Protein AF-A0A7Y6PZH0-F1 (afdb_monomer)

Mean predicted aligned error: 11.65 Å

Solvent-accessible surface area (backbone atoms only — not comparable to full-atom values): 10600 Å² total; per-residue (Å²): 133,89,88,86,91,88,84,95,84,86,85,83,86,90,81,92,80,84,90,82,84,88,80,85,84,91,88,81,79,88,78,78,80,68,82,76,72,78,79,77,66,68,60,56,53,76,44,42,39,34,37,37,33,30,12,38,34,32,46,38,35,41,42,35,28,39,33,46,39,31,53,31,50,29,32,75,18,14,56,98,76,45,84,47,49,37,27,59,54,91,46,76,40,71,74,50,67,86,46,43,87,34,80,30,27,47,50,45,69,44,55,40,47,74,47,66,81,46,97,72,44,49,44,93,45,41,34,47,74,50,75,44,70,79,37,56,97,44,84,59,43,80,78,38,63,19,26,78,96,56,76,14,32,33,29,34,35,51,46,35,67,88,59,82,68,63,44,68,33,29,35,38,40,37,40,33,56,64,130

Nearest PDB structures (foldseek):
  4naq-assembly1_A  TM=3.083E-01  e=5.452E+00  Sus scrofa
  5lg6-assembly2_B  TM=3.331E-01  e=7.972E+00  Sus scrofa
  4ou3-assembly1_A  TM=2.885E-01  e=4.891E+00  Sus scrofa

Radius of gyration: 30.26 Å; Cα contacts (8 Å, |Δi|>4): 400; chains: 1; bounding box: 60×61×93 Å

Structure (mmCIF, N/CA/C/O backbone):
data_AF-A0A7Y6PZH0-F1
#
_entry.id   AF-A0A7Y6PZH0-F1
#
loop_
_atom_site.group_PDB
_atom_site.id
_atom_site.type_symbol
_atom_site.label_atom_id
_atom_site.label_alt_id
_atom_site.label_comp_id
_atom_site.label_asym_id
_atom_site.label_entity_id
_atom_site.label_seq_id
_atom_site.pdbx_PDB_ins_code
_atom_site.Cartn_x
_atom_site.Cartn_y
_atom_site.Cartn_z
_atom_site.occupancy
_atom_site.B_iso_or_equiv
_atom_site.auth_seq_id
_atom_site.auth_comp_id
_atom_site.auth_asym_id
_atom_site.auth_atom_id
_atom_site.pdbx_PDB_model_num
ATOM 1 N N . MET A 1 1 ? 35.455 -47.849 69.712 1.00 35.44 1 MET A N 1
ATOM 2 C CA . MET A 1 1 ? 36.401 -46.705 69.689 1.00 35.44 1 MET A CA 1
ATOM 3 C C . MET A 1 1 ? 36.555 -46.304 68.216 1.00 35.44 1 MET A C 1
ATOM 5 O O . MET A 1 1 ? 36.639 -47.221 67.417 1.00 35.44 1 MET A O 1
ATOM 9 N N . TRP A 1 2 ? 36.280 -45.068 67.760 1.00 25.95 2 TRP A N 1
ATOM 10 C CA . TRP A 1 2 ? 36.977 -43.776 68.014 1.00 25.95 2 TRP A CA 1
ATOM 11 C C . TRP A 1 2 ? 38.404 -43.759 67.433 1.00 25.95 2 TRP A C 1
ATOM 13 O O . TRP A 1 2 ? 39.148 -44.671 67.768 1.00 25.95 2 TRP A O 1
ATOM 23 N N . ARG A 1 3 ? 38.876 -42.781 66.630 1.00 37.8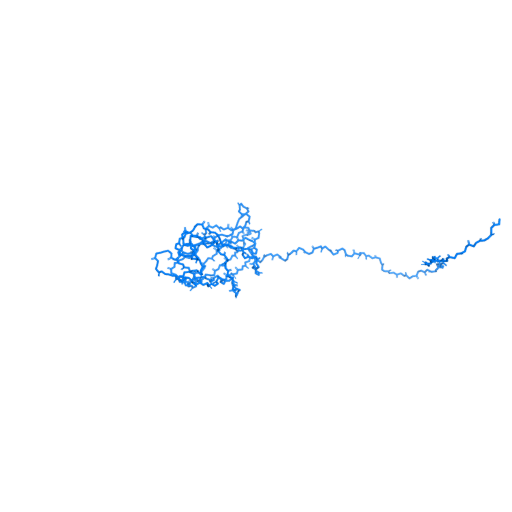4 3 ARG A N 1
ATOM 24 C CA . ARG A 1 3 ? 38.334 -41.536 65.977 1.00 37.84 3 ARG A CA 1
ATOM 25 C C .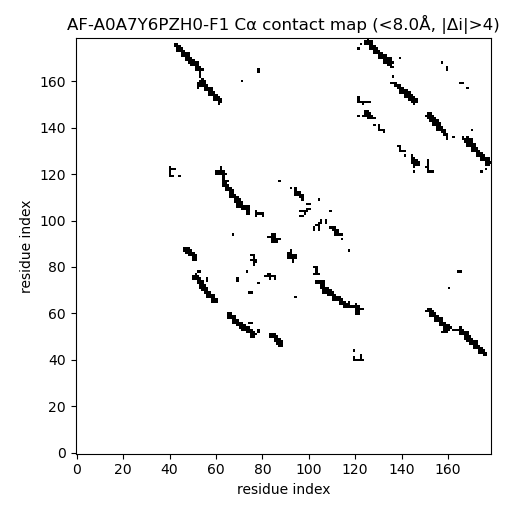 ARG A 1 3 ? 38.804 -41.532 64.481 1.00 37.84 3 ARG A C 1
ATOM 27 O O . ARG A 1 3 ? 39.324 -42.560 64.075 1.00 37.84 3 ARG A O 1
ATOM 34 N N . LEU A 1 4 ? 38.685 -40.550 63.565 1.00 39.56 4 LEU A N 1
ATOM 35 C CA . LEU A 1 4 ? 38.398 -39.087 63.476 1.00 39.56 4 LEU A CA 1
ATOM 36 C C . LEU A 1 4 ? 37.243 -38.825 62.448 1.00 39.56 4 LEU A C 1
ATOM 38 O O . LEU A 1 4 ? 36.700 -39.803 61.950 1.00 39.56 4 LEU A O 1
ATOM 42 N N . CYS A 1 5 ? 36.666 -37.640 62.151 1.00 34.53 5 CYS A N 1
ATOM 43 C CA . CYS A 1 5 ? 37.018 -36.192 62.132 1.00 34.53 5 CYS A CA 1
ATOM 44 C C . CYS A 1 5 ? 37.717 -35.718 60.827 1.00 34.53 5 CYS A C 1
ATOM 46 O O . CYS A 1 5 ? 38.844 -36.127 60.579 1.00 34.53 5 CYS A O 1
ATOM 48 N N . VAL A 1 6 ? 37.060 -34.944 59.936 1.00 42.94 6 VAL A N 1
ATOM 49 C CA . VAL A 1 6 ? 37.221 -33.474 59.671 1.00 42.94 6 VAL A CA 1
ATOM 50 C C . VAL A 1 6 ? 36.501 -33.180 58.316 1.00 42.94 6 VAL A C 1
ATOM 52 O O . VAL A 1 6 ? 36.627 -34.022 57.435 1.00 42.94 6 VAL A O 1
ATOM 55 N N . LEU A 1 7 ? 35.767 -32.084 58.016 1.00 36.78 7 LEU A N 1
ATOM 56 C CA . LEU A 1 7 ? 35.182 -30.986 58.821 1.00 36.78 7 LEU A CA 1
ATOM 57 C C . LEU A 1 7 ? 34.134 -30.136 58.014 1.00 36.78 7 LEU A C 1
ATOM 59 O O . LEU A 1 7 ? 34.447 -29.682 56.924 1.00 36.78 7 LEU A O 1
ATOM 63 N N . TRP A 1 8 ? 32.968 -29.844 58.621 1.00 32.81 8 TRP A N 1
ATOM 64 C CA . TRP A 1 8 ? 32.059 -28.664 58.472 1.00 32.81 8 TRP A CA 1
ATOM 65 C C . TRP A 1 8 ? 31.232 -28.286 57.209 1.00 32.81 8 TRP A C 1
ATOM 67 O O . TRP A 1 8 ? 31.698 -28.233 56.079 1.00 32.81 8 TRP A O 1
ATOM 77 N N . LEU A 1 9 ? 30.000 -27.838 57.518 1.00 41.22 9 LEU A N 1
ATOM 78 C CA . LEU A 1 9 ? 29.073 -26.974 56.766 1.00 41.22 9 LEU A CA 1
ATOM 79 C C . LEU A 1 9 ? 28.486 -25.938 57.759 1.00 41.22 9 LEU A C 1
ATOM 81 O O . LEU A 1 9 ? 28.335 -26.255 58.939 1.00 41.22 9 LEU A O 1
ATOM 85 N N . ALA A 1 10 ? 28.105 -24.746 57.292 1.00 45.34 10 ALA A N 1
ATOM 86 C CA . ALA A 1 10 ? 27.214 -23.803 57.999 1.00 45.34 10 ALA A CA 1
ATOM 87 C C . ALA A 1 10 ? 25.834 -23.807 57.299 1.00 45.34 10 ALA A C 1
ATOM 89 O O . ALA A 1 10 ? 25.764 -24.221 56.145 1.00 45.34 10 ALA A O 1
ATOM 90 N N . GLY A 1 11 ? 24.698 -23.384 57.864 1.00 37.22 11 GLY A N 1
ATOM 91 C CA . GLY A 1 11 ? 24.357 -22.684 59.118 1.00 37.22 11 GLY A CA 1
ATOM 92 C C . GLY A 1 11 ? 23.113 -21.806 58.829 1.00 37.22 11 GLY A C 1
ATOM 93 O O . GLY A 1 11 ? 22.942 -21.400 57.687 1.00 37.22 11 GLY A O 1
ATOM 94 N N . CYS A 1 12 ? 22.170 -21.495 59.726 1.00 36.81 12 CYS A N 1
ATOM 95 C CA . CYS A 1 12 ? 22.023 -21.732 61.169 1.00 36.81 12 CYS A CA 1
ATOM 96 C C . CYS A 1 12 ? 20.531 -21.957 61.538 1.00 36.81 12 CYS A C 1
ATOM 98 O O . CYS A 1 12 ? 19.650 -21.815 60.695 1.00 36.81 12 CYS A O 1
ATOM 100 N N . SER A 1 13 ? 20.242 -22.301 62.801 1.00 36.22 13 SER A N 1
ATOM 101 C CA . SER A 1 13 ? 18.873 -22.517 63.317 1.00 36.22 13 SER A CA 1
ATOM 102 C C . SER A 1 13 ? 18.185 -21.224 63.773 1.00 36.22 13 SER A C 1
ATOM 104 O O . SER A 1 13 ? 18.845 -20.299 64.242 1.00 36.22 13 SER A O 1
ATOM 106 N N . PHE A 1 14 ? 16.849 -21.213 63.742 1.00 35.59 14 PHE A N 1
ATOM 107 C CA . PHE A 1 14 ? 16.020 -20.221 64.436 1.00 35.59 14 PHE A CA 1
ATOM 108 C C . PHE A 1 14 ? 15.954 -20.491 65.952 1.00 35.59 14 PHE A C 1
ATOM 110 O O . PHE A 1 14 ? 16.178 -21.618 66.403 1.00 35.59 14 PHE A O 1
ATOM 117 N N . SER A 1 15 ? 15.615 -19.452 66.721 1.00 38.66 15 SER A N 1
ATOM 118 C CA . SER A 1 15 ? 15.337 -19.485 68.165 1.00 38.66 15 SER A CA 1
ATOM 119 C C . SER A 1 15 ? 14.070 -18.675 68.469 1.00 38.66 15 SER A C 1
ATOM 121 O O . SER A 1 15 ? 13.715 -17.781 67.701 1.00 38.66 15 SER A O 1
ATOM 123 N N . HIS A 1 16 ? 13.383 -18.982 69.571 1.00 45.66 16 HIS A N 1
ATOM 124 C CA . HIS A 1 16 ? 12.128 -18.325 69.952 1.00 45.66 16 HIS A CA 1
ATOM 125 C C . HIS A 1 16 ? 12.359 -16.969 70.645 1.00 45.66 16 HIS A C 1
ATOM 127 O O . HIS A 1 16 ? 13.299 -16.812 71.423 1.00 45.66 16 HIS A O 1
ATOM 133 N N . GLY A 1 17 ? 11.447 -16.020 70.405 1.00 33.38 17 GLY A N 1
ATOM 134 C CA . GLY A 1 17 ? 11.326 -14.729 71.094 1.00 33.38 17 GLY A CA 1
ATOM 135 C C . GLY A 1 17 ? 9.866 -14.464 71.493 1.00 33.38 17 GLY A C 1
ATOM 136 O O . GLY A 1 17 ? 8.955 -15.068 70.929 1.00 33.38 17 GLY A O 1
ATOM 137 N N . GLN A 1 18 ? 9.639 -13.630 72.510 1.00 34.97 18 GLN A N 1
ATOM 138 C CA . GLN A 1 18 ? 8.346 -13.526 73.207 1.00 34.97 18 GLN A CA 1
ATOM 139 C C . GLN A 1 18 ? 7.333 -12.555 72.574 1.00 34.97 18 GLN A C 1
ATOM 141 O O . GLN A 1 18 ? 7.696 -11.555 71.964 1.00 34.97 18 GLN A O 1
ATOM 146 N N . TRP A 1 19 ? 6.050 -12.825 72.836 1.00 39.03 19 TRP A N 1
ATOM 147 C CA . TRP A 1 19 ? 4.923 -11.899 72.664 1.00 39.03 19 TRP A CA 1
ATOM 148 C C . TRP A 1 19 ? 4.915 -10.776 73.715 1.00 39.03 19 TRP A C 1
ATOM 150 O O . TRP A 1 19 ? 5.040 -11.072 74.903 1.00 39.03 19 TRP A O 1
ATOM 160 N N . GLN A 1 20 ? 4.591 -9.546 73.296 1.00 43.12 20 GLN A N 1
ATOM 161 C CA . GLN A 1 20 ? 3.752 -8.574 74.027 1.00 43.12 20 GLN A CA 1
ATOM 162 C C . GLN A 1 20 ? 2.979 -7.687 73.012 1.00 43.12 20 GLN A C 1
ATOM 164 O O . GLN A 1 20 ? 3.362 -7.692 71.841 1.00 43.12 20 GLN A O 1
ATOM 169 N N . PRO A 1 21 ? 1.852 -7.034 73.386 1.00 46.81 21 PRO A N 1
ATOM 170 C CA . PRO A 1 21 ? 0.731 -6.908 72.444 1.00 46.81 21 PRO A CA 1
ATOM 171 C C . PRO A 1 21 ? 0.180 -5.483 72.190 1.00 46.81 21 PRO A C 1
ATOM 173 O O . PRO A 1 21 ? 0.445 -4.557 72.949 1.00 46.81 21 PRO A O 1
ATOM 176 N N . VAL A 1 22 ? -0.691 -5.408 71.173 1.00 49.59 22 VAL A N 1
ATOM 177 C CA . VAL A 1 22 ? -1.629 -4.327 70.778 1.00 49.59 22 VAL A CA 1
ATOM 178 C C . VAL A 1 22 ? -1.032 -2.945 70.468 1.00 49.59 22 VAL A C 1
ATOM 180 O O . VAL A 1 22 ? -0.763 -2.138 71.353 1.00 49.59 22 VAL A O 1
ATOM 183 N N . GLY A 1 23 ? -0.981 -2.639 69.172 1.00 37.00 23 GLY A N 1
ATOM 184 C CA . GLY A 1 23 ? -1.455 -1.363 68.632 1.00 37.00 23 GLY A CA 1
ATOM 185 C C . GLY A 1 23 ? -2.583 -1.675 67.641 1.00 37.00 23 GLY A C 1
ATOM 186 O O . GLY A 1 23 ? -2.560 -2.753 67.043 1.00 37.00 23 GLY A O 1
ATOM 187 N N . ASP A 1 24 ? -3.575 -0.796 67.533 1.00 52.66 24 ASP A N 1
ATOM 188 C CA . ASP A 1 24 ? -4.687 -0.928 66.582 1.00 52.66 24 ASP A CA 1
ATOM 189 C C . ASP A 1 24 ? -4.295 -0.438 65.164 1.00 52.66 24 ASP A C 1
ATOM 191 O O . ASP A 1 24 ? -3.159 -0.016 64.943 1.00 52.66 24 ASP A O 1
ATOM 195 N N . ASP A 1 25 ? -5.265 -0.474 64.241 1.00 50.38 25 ASP A N 1
ATOM 196 C CA . ASP A 1 25 ? -5.215 -0.084 62.817 1.00 50.38 25 ASP A CA 1
ATOM 197 C C . ASP A 1 25 ? -4.572 -1.085 61.817 1.00 50.38 25 ASP A C 1
ATOM 199 O O . ASP A 1 25 ? -3.979 -2.100 62.179 1.00 50.38 25 ASP A O 1
ATOM 203 N N . ASP A 1 26 ? -4.801 -0.813 60.523 1.00 43.00 26 ASP A N 1
ATOM 204 C CA . ASP A 1 26 ? -4.367 -1.545 59.317 1.00 43.00 26 ASP A CA 1
ATOM 205 C C . ASP A 1 26 ? -4.859 -2.996 59.122 1.00 43.00 26 ASP A C 1
ATOM 207 O O . ASP A 1 26 ? -4.093 -3.960 59.031 1.00 43.00 26 ASP A O 1
ATOM 211 N N . ALA A 1 27 ? -6.170 -3.127 58.887 1.00 48.19 27 ALA A N 1
ATOM 212 C CA . ALA A 1 27 ? -6.758 -4.299 58.237 1.00 48.19 27 ALA A CA 1
ATOM 213 C C . ALA A 1 27 ? -7.772 -3.924 57.135 1.00 48.19 27 ALA A C 1
ATOM 215 O O . ALA A 1 27 ? -8.975 -3.953 57.383 1.00 48.19 27 ALA A O 1
ATOM 216 N N . ASP A 1 28 ? -7.303 -3.660 55.906 1.00 41.25 28 ASP A N 1
ATOM 217 C CA . ASP A 1 2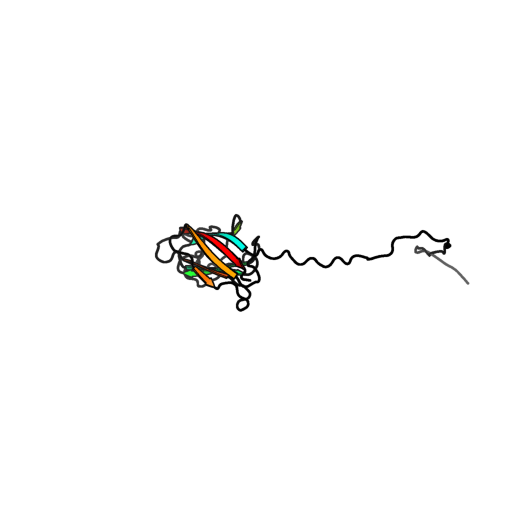8 ? -8.051 -4.063 54.700 1.00 41.25 28 ASP A CA 1
ATOM 218 C C . ASP A 1 28 ? -7.181 -4.200 53.425 1.00 41.25 28 ASP A C 1
ATOM 220 O O . ASP A 1 28 ? -6.086 -3.651 53.321 1.00 41.25 28 ASP A O 1
ATOM 224 N N . ALA A 1 29 ? -7.714 -4.948 52.456 1.00 45.12 29 ALA A N 1
ATOM 225 C CA . ALA A 1 29 ? -7.430 -4.942 51.019 1.00 45.12 29 ALA A CA 1
ATOM 226 C C . ALA A 1 29 ? -5.961 -4.840 50.541 1.00 45.12 29 ALA A C 1
ATOM 228 O O . ALA A 1 29 ? -5.488 -3.790 50.101 1.00 45.12 29 ALA A O 1
ATOM 229 N N . GLN A 1 30 ? -5.301 -5.997 50.382 1.00 40.91 30 GLN A N 1
ATOM 230 C CA . GLN A 1 30 ? -4.264 -6.128 49.348 1.00 40.91 30 GLN A CA 1
ATOM 231 C C . GLN A 1 30 ? -4.908 -5.956 47.963 1.00 40.91 30 GLN A C 1
ATOM 233 O O . GLN A 1 30 ? -5.574 -6.861 47.456 1.00 40.91 30 GLN A O 1
ATOM 238 N N . GLN A 1 31 ? -4.724 -4.785 47.351 1.00 45.09 31 GLN A N 1
ATOM 239 C CA . GLN A 1 31 ? -5.288 -4.471 46.043 1.00 45.09 31 GLN A CA 1
ATOM 240 C C . GLN A 1 31 ? -4.638 -5.334 44.951 1.00 45.09 31 GLN A C 1
ATOM 242 O O . GLN A 1 31 ? -3.492 -5.112 44.557 1.00 45.09 31 GLN A O 1
ATOM 247 N N . VAL A 1 32 ? -5.386 -6.313 44.436 1.00 44.72 32 VAL A N 1
ATOM 248 C CA . VAL A 1 32 ? -4.995 -7.062 43.238 1.00 44.72 32 VAL A CA 1
ATOM 249 C C . VAL A 1 32 ? -4.921 -6.108 42.048 1.00 44.72 32 VAL A C 1
ATOM 251 O O . VAL A 1 32 ? -5.935 -5.592 41.580 1.00 44.72 32 VAL A O 1
ATOM 254 N N . VAL A 1 33 ? -3.705 -5.867 41.556 1.00 44.00 33 VAL A N 1
ATOM 255 C CA . VAL A 1 33 ? -3.488 -5.160 40.293 1.00 44.00 33 VAL A CA 1
ATOM 256 C C . VAL A 1 33 ? -3.950 -6.063 39.152 1.00 44.00 33 VAL A C 1
ATOM 258 O O . VAL A 1 33 ? -3.237 -6.965 38.719 1.00 44.00 33 VAL A O 1
ATOM 261 N N . ALA A 1 34 ? -5.193 -5.857 38.718 1.00 47.78 34 ALA A N 1
ATOM 262 C CA . ALA A 1 34 ? -5.704 -6.471 37.505 1.00 47.78 34 ALA A CA 1
ATOM 263 C C . ALA A 1 34 ? -4.819 -6.055 36.323 1.00 47.78 34 ALA A C 1
ATOM 265 O O . ALA A 1 34 ? -4.441 -4.886 36.215 1.00 47.78 34 ALA A O 1
ATOM 266 N N . ASP A 1 35 ? -4.497 -7.019 35.462 1.00 43.44 35 ASP A N 1
ATOM 267 C CA . ASP A 1 35 ? -3.752 -6.767 34.233 1.00 43.44 35 ASP A CA 1
ATOM 268 C 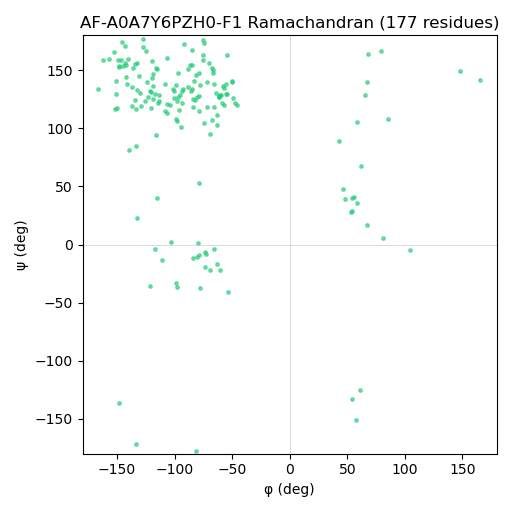C . ASP A 1 35 ? -4.517 -5.732 33.399 1.00 43.44 35 ASP A C 1
ATOM 270 O O . ASP A 1 35 ? -5.703 -5.912 33.098 1.00 43.44 35 ASP A O 1
ATOM 274 N N . ALA A 1 36 ? -3.876 -4.598 33.120 1.00 53.50 36 ALA A N 1
ATOM 275 C CA . ALA A 1 36 ? -4.538 -3.497 32.445 1.00 53.50 36 ALA A CA 1
ATOM 276 C C . ALA A 1 36 ? -4.750 -3.893 30.984 1.00 53.50 36 ALA A C 1
ATOM 278 O O . ALA A 1 36 ? -3.782 -4.122 30.256 1.00 53.50 36 ALA A O 1
ATOM 279 N N . ALA A 1 37 ? -6.014 -3.963 30.558 1.00 45.12 37 ALA A N 1
ATOM 280 C CA . ALA A 1 37 ? -6.344 -4.201 29.160 1.00 45.12 37 ALA A CA 1
ATOM 281 C C . ALA A 1 37 ? -5.559 -3.218 28.264 1.00 45.12 37 ALA A C 1
ATOM 283 O O . ALA A 1 37 ? -5.402 -2.052 28.651 1.00 45.12 37 ALA A O 1
ATOM 284 N N . PRO A 1 38 ? -5.058 -3.656 27.090 1.00 52.66 38 PRO A N 1
ATOM 285 C CA . PRO A 1 38 ? -4.408 -2.757 26.146 1.00 52.66 38 PRO A CA 1
ATOM 286 C C . PRO A 1 38 ? -5.295 -1.531 25.895 1.00 52.66 38 PRO A C 1
ATOM 288 O O . PRO A 1 38 ? -6.511 -1.703 25.798 1.00 52.66 38 PRO A O 1
ATOM 291 N N . PRO A 1 39 ? -4.726 -0.313 25.804 1.00 55.59 39 PRO A N 1
ATOM 292 C CA . PRO A 1 39 ? -5.523 0.893 25.617 1.00 55.59 39 PRO A CA 1
ATOM 293 C C . PRO A 1 39 ? -6.415 0.736 24.386 1.00 55.59 39 PRO A C 1
ATOM 295 O O . PRO A 1 39 ? -5.921 0.347 23.323 1.00 55.59 39 PRO A O 1
ATOM 298 N N . ASP A 1 40 ? -7.712 1.017 24.550 1.00 63.12 40 ASP A N 1
ATOM 299 C CA . ASP A 1 40 ? -8.712 0.833 23.499 1.00 63.12 40 ASP A CA 1
ATOM 300 C C . ASP A 1 40 ? -8.236 1.475 22.191 1.00 63.12 40 ASP A C 1
ATOM 302 O O . ASP A 1 40 ? -7.856 2.652 22.154 1.00 63.12 40 ASP A O 1
ATOM 306 N N . ALA A 1 41 ? -8.234 0.686 21.112 1.00 64.62 41 ALA A N 1
ATOM 307 C CA . ALA A 1 41 ? -7.817 1.167 19.801 1.00 64.62 41 ALA A CA 1
ATOM 308 C C . ALA A 1 41 ? -8.679 2.384 19.411 1.00 64.62 41 ALA A C 1
ATOM 310 O O . ALA A 1 41 ? -9.900 2.339 19.591 1.00 64.62 41 ALA A O 1
ATOM 311 N N . PRO A 1 42 ? -8.077 3.474 18.899 1.00 73.81 42 PRO A N 1
ATOM 312 C CA . PRO A 1 42 ? -8.783 4.736 18.733 1.00 73.81 42 PRO A CA 1
ATOM 313 C C . PRO A 1 42 ? -9.988 4.565 17.804 1.00 73.81 42 PRO A C 1
ATOM 315 O O . PRO A 1 42 ? -9.860 4.056 16.689 1.00 73.81 42 PRO A O 1
ATOM 318 N N . SER A 1 43 ? -11.160 5.014 18.265 1.00 85.25 43 SER A N 1
ATOM 319 C CA . SER A 1 43 ? -12.431 4.860 17.543 1.00 85.25 43 SER A CA 1
ATOM 320 C C . SER A 1 43 ? -12.461 5.595 16.200 1.00 85.25 43 SER A C 1
ATOM 322 O O . SER A 1 43 ? -13.266 5.255 15.335 1.00 85.25 43 SER A O 1
ATOM 324 N N . SER A 1 44 ? -11.551 6.542 15.974 1.00 90.75 44 SER A N 1
ATOM 325 C CA . SER A 1 44 ? -11.149 6.951 14.631 1.00 90.75 44 SER A CA 1
ATOM 326 C C . SER A 1 44 ? -9.690 7.399 14.57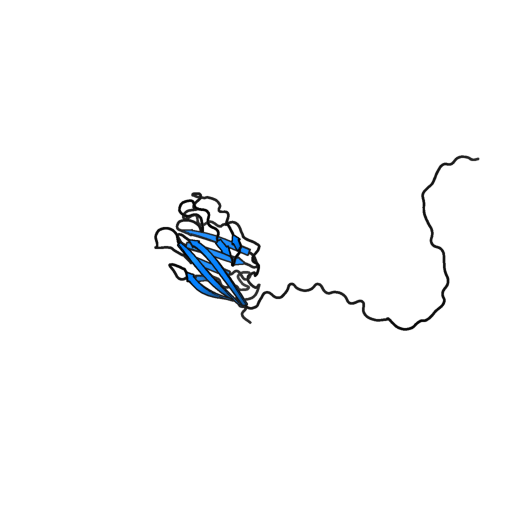9 1.00 90.75 44 SER A C 1
ATOM 328 O O . SER A 1 44 ? -9.124 7.872 15.567 1.00 90.75 44 SER A O 1
ATOM 330 N N . PHE A 1 45 ? -9.067 7.253 13.410 1.00 94.62 45 PHE A N 1
ATOM 331 C CA . PHE A 1 45 ? -7.732 7.782 13.130 1.00 94.62 45 PHE A CA 1
ATOM 332 C C . PHE A 1 45 ? -7.555 8.077 11.636 1.00 94.62 45 PHE A C 1
ATOM 334 O O . PHE A 1 45 ? -8.338 7.626 10.796 1.00 94.62 45 PHE A O 1
ATOM 341 N N . VAL A 1 46 ? -6.505 8.833 11.301 1.00 96.38 46 VAL A N 1
ATOM 342 C CA . VAL A 1 46 ? -6.106 9.103 9.913 1.00 96.38 46 VAL A CA 1
ATOM 343 C C . VAL A 1 46 ? -4.664 8.659 9.701 1.00 96.38 46 VAL A C 1
ATOM 345 O O . VAL A 1 46 ? -3.771 9.087 10.430 1.00 96.38 46 VAL A O 1
ATOM 348 N N . LEU A 1 47 ? -4.432 7.832 8.682 1.00 97.06 47 LEU A N 1
ATOM 349 C CA . LEU A 1 47 ? -3.104 7.430 8.225 1.00 97.06 47 LEU A CA 1
ATOM 350 C C . LEU A 1 47 ? -2.862 7.970 6.815 1.00 97.06 47 LEU A C 1
ATOM 352 O O . LEU A 1 47 ? -3.581 7.623 5.880 1.00 97.06 47 LEU A O 1
ATOM 356 N N . ARG A 1 48 ? -1.812 8.775 6.644 1.00 98.25 48 ARG A N 1
ATOM 357 C CA . ARG A 1 48 ? -1.308 9.138 5.316 1.00 98.25 48 ARG A CA 1
ATOM 358 C C . ARG A 1 48 ? -0.470 7.994 4.757 1.00 98.25 48 ARG A C 1
ATOM 360 O O . ARG A 1 48 ? 0.468 7.546 5.408 1.00 98.25 48 ARG A O 1
ATOM 367 N N . VAL A 1 49 ? -0.774 7.558 3.542 1.00 98.56 49 VAL A N 1
ATOM 368 C CA . VAL A 1 49 ? 0.042 6.616 2.769 1.00 98.56 49 VAL A CA 1
ATOM 369 C C . VAL A 1 49 ? 0.600 7.343 1.556 1.00 98.56 49 VAL A C 1
ATOM 371 O O . VAL A 1 49 ? -0.159 7.944 0.795 1.00 98.56 49 VAL A O 1
ATOM 374 N N . GLN A 1 50 ? 1.913 7.259 1.345 1.00 98.81 50 GLN A N 1
ATOM 375 C CA . GLN A 1 50 ? 2.551 7.697 0.102 1.00 98.81 50 GLN A CA 1
ATOM 376 C C . GLN A 1 50 ? 3.303 6.534 -0.549 1.00 98.81 50 GLN A C 1
ATOM 378 O O . GLN A 1 50 ? 4.074 5.850 0.115 1.00 98.81 50 GLN A O 1
ATOM 383 N N . ALA A 1 51 ? 3.111 6.323 -1.851 1.00 98.62 51 ALA A N 1
ATOM 384 C CA . ALA A 1 51 ? 3.754 5.253 -2.614 1.00 98.62 51 ALA A CA 1
ATOM 385 C C . ALA A 1 51 ? 4.078 5.695 -4.050 1.00 98.62 51 ALA A C 1
ATOM 387 O O . ALA A 1 51 ? 3.402 6.551 -4.615 1.00 98.62 51 ALA A O 1
ATOM 388 N N . TRP A 1 52 ? 5.093 5.085 -4.659 1.00 98.56 52 TRP A N 1
ATOM 389 C CA . TRP A 1 52 ? 5.434 5.249 -6.077 1.00 98.56 52 TRP A CA 1
ATOM 390 C C . TRP A 1 52 ? 4.806 4.095 -6.871 1.00 98.56 52 TRP A C 1
ATOM 392 O O . TRP A 1 52 ? 5.140 2.943 -6.600 1.00 98.56 52 TRP A O 1
ATOM 402 N N . VAL A 1 53 ? 3.857 4.373 -7.773 1.00 98.56 53 VAL A N 1
ATOM 403 C CA . VAL A 1 53 ? 2.954 3.354 -8.355 1.00 98.56 53 VAL A CA 1
ATOM 404 C C . VAL A 1 53 ? 2.916 3.438 -9.885 1.00 98.56 53 VAL A C 1
ATOM 406 O O . VAL A 1 53 ? 2.672 4.516 -10.420 1.00 98.56 53 VAL A O 1
ATOM 409 N N . ASP A 1 54 ? 3.104 2.292 -10.555 1.00 97.62 54 ASP A N 1
ATOM 410 C CA . ASP A 1 54 ? 3.086 2.130 -12.027 1.00 97.62 54 ASP A CA 1
ATOM 411 C C . ASP A 1 54 ? 1.734 1.626 -12.563 1.00 97.62 54 ASP A C 1
ATOM 413 O O . ASP A 1 54 ? 1.277 1.999 -13.639 1.00 97.62 54 ASP A O 1
ATOM 417 N N . GLY A 1 55 ? 1.080 0.740 -11.808 1.00 97.12 55 GLY A N 1
ATOM 418 C CA . GLY A 1 55 ? -0.131 0.038 -12.232 1.00 97.12 55 GLY A CA 1
ATOM 419 C C . GLY A 1 55 ? -1.061 -0.264 -11.065 1.00 97.12 55 GLY A C 1
ATOM 420 O O . GLY A 1 55 ? -1.299 0.610 -10.236 1.00 97.12 55 GLY A O 1
ATOM 421 N N . ARG A 1 56 ? -1.633 -1.474 -10.998 1.00 98.44 56 ARG A N 1
ATOM 422 C CA . ARG A 1 56 ? -2.619 -1.842 -9.961 1.00 98.44 56 ARG A CA 1
ATOM 423 C C . ARG A 1 56 ? -1.962 -2.600 -8.809 1.00 98.44 56 ARG A C 1
ATOM 425 O O . ARG A 1 56 ? -1.392 -3.670 -9.026 1.00 98.44 56 ARG A O 1
ATOM 432 N N . SER A 1 57 ? -2.122 -2.088 -7.587 1.00 98.81 57 SER A N 1
ATOM 433 C CA . SER A 1 57 ? -1.648 -2.726 -6.350 1.00 98.81 57 SER A CA 1
ATOM 434 C C . SER A 1 57 ? -2.650 -2.532 -5.209 1.00 98.81 57 SER A C 1
ATOM 436 O O . SER A 1 57 ? -3.266 -1.474 -5.092 1.00 98.81 57 SER A O 1
ATOM 438 N N . ARG A 1 58 ? -2.800 -3.531 -4.340 1.00 98.88 58 ARG A N 1
ATOM 439 C CA . ARG A 1 58 ? -3.623 -3.456 -3.128 1.00 98.88 58 ARG A CA 1
ATOM 440 C C . ARG A 1 58 ? -2.765 -3.415 -1.885 1.00 98.88 58 ARG A C 1
ATOM 442 O O . ARG A 1 58 ? -1.800 -4.165 -1.776 1.00 98.88 58 ARG A O 1
ATOM 449 N N . LEU A 1 59 ? -3.159 -2.569 -0.946 1.00 98.62 59 LEU A N 1
ATOM 450 C CA . LEU A 1 59 ? -2.560 -2.470 0.371 1.00 98.62 59 LEU A CA 1
ATOM 451 C C . LEU A 1 59 ? -3.540 -3.083 1.371 1.00 98.62 59 LEU A C 1
ATOM 453 O O . LEU A 1 59 ? -4.660 -2.598 1.542 1.00 98.62 59 LEU A O 1
ATOM 457 N N . THR A 1 60 ? -3.131 -4.203 1.957 1.00 98.81 60 THR A N 1
ATOM 458 C CA . THR A 1 60 ? -3.890 -4.937 2.972 1.00 98.81 60 THR A CA 1
ATOM 459 C C . THR A 1 60 ? -3.405 -4.498 4.343 1.00 98.81 60 THR A C 1
ATOM 461 O O . THR A 1 60 ? -2.201 -4.529 4.595 1.00 98.81 60 THR A O 1
ATOM 464 N N . PHE A 1 61 ? -4.333 -4.121 5.216 1.00 98.44 61 PHE A N 1
ATOM 465 C CA . PHE A 1 61 ? -4.078 -3.729 6.595 1.00 98.44 61 PHE A CA 1
ATOM 466 C C . PHE A 1 61 ? -4.842 -4.647 7.548 1.00 98.44 61 PHE A C 1
ATOM 468 O O . PHE A 1 61 ? -6.046 -4.851 7.387 1.00 98.44 61 PHE A O 1
ATOM 475 N N . HIS A 1 62 ? -4.162 -5.162 8.568 1.00 96.56 62 HIS A N 1
ATOM 476 C CA . HIS A 1 62 ? -4.776 -5.997 9.598 1.00 96.56 62 HIS A CA 1
ATOM 477 C C . HIS A 1 62 ? -4.039 -5.814 10.932 1.00 96.56 62 HIS A C 1
ATOM 479 O O . HIS A 1 62 ? -2.840 -6.090 11.034 1.00 96.56 62 HIS A O 1
ATOM 485 N N . GLY A 1 63 ? -4.735 -5.315 11.960 1.00 94.69 63 GLY A N 1
ATOM 486 C CA . GLY A 1 63 ? -4.085 -4.855 13.191 1.00 94.69 63 GLY A CA 1
ATOM 487 C C . GLY A 1 63 ? -2.992 -3.826 12.880 1.00 94.69 63 GLY A C 1
ATOM 488 O O . GLY A 1 63 ? -3.210 -2.921 12.075 1.00 94.69 63 GLY A O 1
ATOM 489 N N . THR A 1 64 ? -1.803 -3.976 13.467 1.00 96.25 64 THR A N 1
ATOM 490 C CA . THR A 1 64 ? -0.633 -3.123 13.174 1.00 96.25 64 THR A CA 1
ATOM 491 C C . THR A 1 64 ? 0.107 -3.498 11.881 1.00 96.25 64 THR A C 1
ATOM 493 O O . THR A 1 64 ? 1.120 -2.879 11.555 1.00 96.25 64 THR A O 1
ATOM 496 N N . THR A 1 65 ? -0.364 -4.512 11.145 1.00 97.94 65 THR A N 1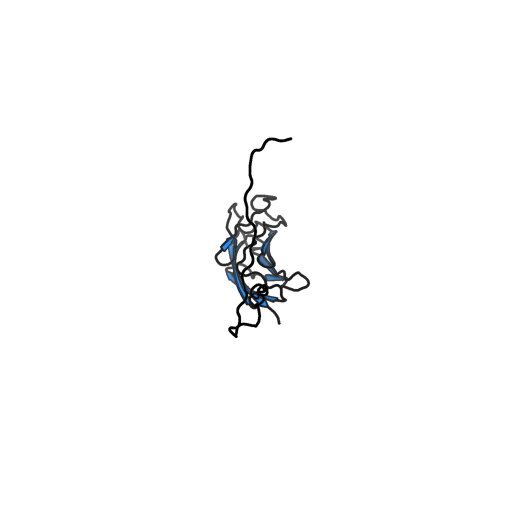
ATOM 497 C CA . THR A 1 65 ? 0.351 -5.073 9.990 1.00 97.94 65 THR A CA 1
ATOM 498 C C . THR A 1 65 ? -0.124 -4.521 8.648 1.00 97.94 65 THR A C 1
ATOM 500 O O . THR A 1 65 ? -1.305 -4.211 8.472 1.00 97.94 65 THR A O 1
ATOM 503 N N . VAL A 1 66 ? 0.804 -4.428 7.691 1.00 98.56 66 VAL A N 1
ATOM 504 C CA . VAL A 1 66 ? 0.579 -3.943 6.322 1.00 98.56 66 VAL A CA 1
ATOM 505 C C . VAL A 1 66 ? 1.294 -4.840 5.309 1.00 98.56 66 VAL A C 1
ATOM 507 O O . VAL A 1 66 ? 2.460 -5.183 5.500 1.00 98.56 66 VAL A O 1
ATOM 510 N N . GLN A 1 67 ? 0.630 -5.192 4.206 1.00 98.88 67 GLN A N 1
ATOM 511 C CA . GLN A 1 67 ? 1.232 -5.940 3.096 1.00 98.88 67 GLN A CA 1
ATOM 512 C C . GLN A 1 67 ? 0.726 -5.437 1.738 1.00 98.88 67 GLN A C 1
ATOM 514 O O . GLN A 1 67 ? -0.475 -5.219 1.561 1.00 98.88 67 GLN A O 1
ATOM 519 N N . TRP A 1 68 ? 1.625 -5.306 0.757 1.00 98.81 68 TRP A N 1
ATOM 520 C CA . TRP A 1 68 ? 1.244 -5.094 -0.637 1.00 98.81 68 TRP A CA 1
ATOM 521 C C . TRP A 1 68 ? 0.921 -6.421 -1.337 1.00 98.81 68 TRP A C 1
ATOM 523 O O . TRP A 1 68 ? 1.647 -7.405 -1.198 1.00 98.81 68 TRP A O 1
ATOM 533 N N . GLU A 1 69 ? -0.108 -6.406 -2.178 1.00 98.81 69 GLU A N 1
ATOM 534 C CA . GLU A 1 69 ? -0.371 -7.385 -3.235 1.00 98.81 69 GLU A CA 1
ATOM 535 C C . GLU A 1 69 ? -0.361 -6.646 -4.582 1.00 98.81 69 GLU A C 1
ATOM 537 O O . GLU A 1 69 ? -1.044 -5.635 -4.750 1.00 98.81 69 GLU A O 1
ATOM 542 N N . HIS A 1 70 ? 0.452 -7.097 -5.534 1.00 98.62 70 HIS A N 1
ATOM 543 C CA . HIS A 1 70 ? 0.717 -6.388 -6.784 1.00 98.62 70 HIS A CA 1
ATOM 544 C C . HIS A 1 70 ? 0.283 -7.196 -8.010 1.00 98.62 70 HIS A C 1
ATOM 546 O O . HIS A 1 70 ? 0.551 -8.394 -8.089 1.00 98.62 70 HIS A O 1
ATOM 552 N N . PHE A 1 71 ? -0.364 -6.534 -8.978 1.00 98.44 71 PHE A N 1
ATOM 553 C CA . PHE A 1 71 ? -1.052 -7.208 -10.083 1.00 98.44 71 PHE A CA 1
ATOM 554 C C . PHE A 1 71 ? -0.570 -6.845 -11.488 1.00 98.44 71 PHE A C 1
ATOM 556 O O . PHE A 1 71 ? -0.677 -7.696 -12.366 1.00 98.44 71 PHE A O 1
ATOM 563 N N . GLN A 1 72 ? -0.176 -5.592 -11.746 1.00 97.81 72 GLN A N 1
ATOM 564 C CA . GLN A 1 72 ? 0.015 -5.085 -13.114 1.00 97.81 72 GLN A CA 1
ATOM 565 C C . GLN A 1 72 ? 1.069 -3.983 -13.209 1.00 97.81 72 GLN A C 1
ATOM 567 O O . GLN A 1 72 ? 1.046 -3.064 -12.388 1.00 97.81 72 GLN A O 1
ATOM 572 N N . PHE A 1 73 ? 1.869 -4.015 -14.278 1.00 97.56 73 PHE A N 1
ATOM 573 C CA . PHE A 1 73 ? 3.065 -3.189 -14.495 1.00 97.56 73 PHE A CA 1
ATOM 574 C C . PHE A 1 73 ? 4.094 -3.364 -13.364 1.00 97.56 73 PHE A C 1
ATOM 576 O O . PHE A 1 73 ? 4.190 -4.476 -12.867 1.00 97.56 73 PHE A O 1
ATOM 583 N N . ALA A 1 74 ? 4.932 -2.377 -13.017 1.00 98.25 74 ALA A N 1
ATOM 584 C CA . ALA A 1 74 ? 5.932 -2.537 -11.951 1.00 98.25 74 ALA A CA 1
ATOM 585 C C . ALA A 1 74 ? 5.342 -2.417 -10.535 1.00 98.25 74 ALA A C 1
ATOM 587 O O . ALA A 1 74 ? 4.424 -1.631 -10.273 1.00 98.25 74 ALA A O 1
ATOM 588 N N . ALA A 1 75 ? 5.929 -3.167 -9.599 1.00 98.50 75 ALA A N 1
ATOM 589 C CA . ALA A 1 75 ? 5.523 -3.163 -8.201 1.00 98.50 75 ALA A CA 1
ATOM 590 C C . ALA A 1 75 ? 5.828 -1.825 -7.495 1.00 98.50 75 ALA A C 1
ATOM 592 O O . ALA A 1 75 ? 6.790 -1.137 -7.862 1.00 98.50 75 ALA A O 1
ATOM 593 N N . PRO A 1 76 ? 5.043 -1.448 -6.461 1.00 98.62 76 PRO A N 1
ATOM 594 C CA . PRO A 1 76 ? 5.235 -0.214 -5.710 1.00 98.62 76 PRO A CA 1
ATOM 595 C C . PRO A 1 76 ? 6.687 0.021 -5.285 1.00 98.62 76 PRO A C 1
ATOM 597 O O . PRO A 1 76 ? 7.293 -0.796 -4.588 1.00 98.62 76 PRO A O 1
ATOM 600 N N . GLY A 1 77 ? 7.234 1.154 -5.727 1.00 98.44 77 GLY A N 1
ATOM 601 C CA . GLY A 1 77 ? 8.609 1.566 -5.452 1.00 98.44 77 GLY A CA 1
ATOM 602 C C . GLY A 1 77 ? 9.703 0.946 -6.329 1.00 98.44 77 GLY A C 1
ATOM 603 O O . GLY A 1 77 ? 10.864 1.214 -6.034 1.00 98.44 77 GLY A O 1
ATOM 604 N N . ARG A 1 78 ? 9.383 0.150 -7.365 1.00 98.12 78 ARG A N 1
ATOM 605 C CA . ARG A 1 78 ? 10.368 -0.662 -8.123 1.00 98.12 78 ARG A CA 1
ATOM 606 C C . ARG A 1 78 ? 10.545 -0.314 -9.613 1.00 98.12 78 ARG A C 1
ATOM 608 O O . ARG A 1 78 ? 11.376 -0.923 -10.278 1.00 98.12 78 ARG A O 1
ATOM 615 N N . GLU A 1 79 ? 9.770 0.625 -10.151 1.00 97.50 79 GLU A N 1
ATOM 616 C CA . GLU A 1 79 ? 9.804 1.013 -11.575 1.00 97.50 79 GLU A CA 1
ATOM 617 C C . GLU A 1 79 ? 11.120 1.696 -11.988 1.00 97.50 79 GLU A C 1
ATOM 619 O O . GLU A 1 79 ? 11.749 2.373 -11.179 1.00 97.50 79 GLU A O 1
ATOM 624 N N . ALA A 1 80 ? 11.553 1.506 -13.236 1.00 95.19 80 ALA A N 1
ATOM 625 C CA . ALA A 1 80 ? 12.862 1.917 -13.753 1.00 95.19 80 ALA A CA 1
ATOM 626 C C . ALA A 1 80 ? 14.055 1.408 -12.910 1.00 95.19 80 ALA A C 1
ATOM 628 O O . ALA A 1 80 ? 15.114 2.037 -12.857 1.00 95.19 80 ALA A O 1
ATOM 629 N N . GLY A 1 81 ? 13.886 0.267 -12.232 1.00 92.69 81 GLY A N 1
ATOM 630 C CA . GLY A 1 81 ? 14.881 -0.323 -11.332 1.00 92.69 81 GLY A CA 1
ATOM 631 C C . GLY A 1 81 ? 15.170 0.477 -10.054 1.00 92.69 81 GLY A C 1
ATOM 632 O O . GLY A 1 81 ? 16.205 0.247 -9.425 1.00 92.69 81 GLY A O 1
ATOM 633 N N . VAL A 1 82 ? 14.306 1.423 -9.663 1.00 96.50 82 VAL A N 1
ATOM 634 C CA . VAL A 1 82 ? 14.459 2.169 -8.401 1.00 96.50 82 VAL A CA 1
ATOM 635 C C . VAL A 1 82 ? 14.095 1.310 -7.181 1.00 96.50 82 VAL A C 1
ATOM 637 O O . VAL A 1 82 ? 13.605 0.188 -7.298 1.00 96.50 82 VAL A O 1
ATOM 640 N N . ASN A 1 83 ? 14.335 1.841 -5.980 1.00 97.31 83 ASN A N 1
ATOM 641 C CA . ASN A 1 83 ? 13.862 1.244 -4.732 1.00 97.31 83 ASN A CA 1
ATOM 642 C C . ASN A 1 83 ? 13.379 2.348 -3.779 1.00 97.31 83 ASN A C 1
ATOM 644 O O . ASN A 1 83 ? 14.129 2.815 -2.923 1.00 97.31 83 ASN A O 1
ATOM 648 N N . ILE A 1 84 ? 12.145 2.809 -3.985 1.00 98.31 84 ILE A N 1
ATOM 649 C CA . ILE A 1 84 ? 11.509 3.912 -3.247 1.00 98.31 84 ILE A CA 1
ATOM 650 C C . ILE A 1 84 ? 10.594 3.345 -2.153 1.00 98.31 84 ILE A C 1
ATOM 652 O O . ILE A 1 84 ? 9.846 2.398 -2.390 1.00 98.31 84 ILE A O 1
ATOM 656 N N . ALA A 1 85 ? 10.638 3.933 -0.955 1.00 98.56 85 ALA A N 1
ATOM 657 C CA . ALA A 1 85 ? 9.796 3.524 0.166 1.00 98.56 85 ALA A CA 1
ATOM 658 C C . ALA A 1 85 ? 8.300 3.808 -0.071 1.00 98.56 85 ALA A C 1
ATOM 660 O O . ALA A 1 85 ? 7.915 4.788 -0.711 1.00 98.56 85 ALA A O 1
ATOM 661 N N . THR A 1 86 ? 7.453 2.977 0.535 1.00 98.69 86 THR A N 1
ATOM 662 C CA . THR A 1 86 ? 6.092 3.368 0.913 1.00 98.69 86 THR A CA 1
ATOM 663 C C . THR A 1 86 ? 6.179 4.103 2.249 1.00 98.69 86 THR A C 1
ATOM 665 O O . THR A 1 86 ? 6.692 3.537 3.211 1.00 98.69 86 THR A O 1
ATOM 668 N N . LYS A 1 87 ? 5.678 5.337 2.344 1.00 98.50 87 LYS A N 1
ATOM 669 C CA . LYS A 1 87 ? 5.532 6.018 3.636 1.00 98.50 87 LYS A CA 1
ATOM 670 C C . LYS A 1 87 ? 4.215 5.637 4.294 1.00 98.50 87 LYS A C 1
ATOM 672 O O . LYS A 1 87 ? 3.168 5.692 3.646 1.00 98.50 87 LYS A O 1
ATOM 677 N N . LEU A 1 88 ? 4.285 5.285 5.574 1.00 97.94 88 LEU A N 1
ATOM 678 C CA . LEU A 1 88 ? 3.155 5.002 6.456 1.00 97.94 88 LEU A CA 1
ATOM 679 C C . LEU A 1 88 ? 3.176 6.058 7.571 1.00 97.94 88 LEU A C 1
ATOM 681 O O . LEU A 1 88 ? 3.931 5.958 8.539 1.00 97.94 88 LEU A O 1
ATOM 685 N N . GLY A 1 89 ? 2.414 7.135 7.378 1.00 96.19 89 GLY A N 1
ATOM 686 C CA . GLY A 1 89 ? 2.638 8.396 8.081 1.00 96.19 89 GLY A CA 1
ATOM 687 C C . GLY A 1 89 ? 4.029 8.939 7.746 1.00 96.19 89 GLY A C 1
ATOM 688 O O . GLY A 1 89 ? 4.389 9.059 6.576 1.00 96.19 89 GLY A O 1
ATOM 689 N N . GLU A 1 90 ? 4.830 9.206 8.775 1.00 94.88 90 GLU A N 1
ATOM 690 C CA . GLU A 1 90 ? 6.221 9.655 8.621 1.00 94.88 90 GLU A CA 1
ATOM 691 C C . GLU A 1 90 ? 7.225 8.499 8.413 1.00 94.88 90 GLU A C 1
ATOM 693 O O . GLU A 1 90 ? 8.376 8.748 8.050 1.00 94.88 90 GLU A O 1
ATOM 698 N N . VAL A 1 91 ? 6.821 7.237 8.623 1.00 96.88 91 VAL A N 1
ATOM 699 C CA . VAL A 1 91 ? 7.738 6.082 8.606 1.00 96.88 91 VAL A CA 1
ATOM 700 C C . VAL A 1 91 ? 7.978 5.578 7.183 1.00 96.88 91 VAL A C 1
ATOM 702 O O . VAL A 1 91 ? 7.034 5.231 6.477 1.00 96.88 91 VAL A O 1
ATOM 705 N N . ASP A 1 92 ? 9.246 5.487 6.772 1.00 98.12 92 ASP A N 1
ATOM 706 C CA . ASP A 1 92 ? 9.658 4.848 5.517 1.00 98.12 92 ASP A CA 1
ATOM 707 C C . ASP A 1 92 ? 9.689 3.319 5.643 1.00 98.12 92 ASP A C 1
ATOM 709 O O . ASP A 1 92 ? 10.536 2.755 6.337 1.00 98.12 92 ASP A O 1
ATOM 713 N N . TRP A 1 93 ? 8.811 2.638 4.906 1.00 98.38 93 TRP A N 1
ATOM 714 C CA . TRP A 1 93 ? 8.843 1.191 4.724 1.00 98.38 93 TRP A CA 1
ATOM 715 C C . TRP A 1 93 ? 9.317 0.834 3.311 1.00 98.38 93 TRP A C 1
ATOM 717 O O . TRP A 1 93 ? 8.694 1.192 2.311 1.00 98.38 93 TRP A O 1
ATOM 727 N N . PHE A 1 94 ? 10.408 0.075 3.221 1.00 98.31 94 PHE A N 1
ATOM 728 C CA . PHE A 1 94 ? 10.866 -0.535 1.974 1.00 98.31 94 PHE A CA 1
ATOM 729 C C . PHE A 1 94 ? 10.316 -1.971 1.879 1.00 98.31 94 PHE A C 1
ATOM 731 O O . PHE A 1 94 ? 10.857 -2.862 2.542 1.00 98.31 94 PHE A O 1
ATOM 738 N N . PRO A 1 95 ? 9.244 -2.232 1.102 1.00 97.81 95 PRO A N 1
ATOM 739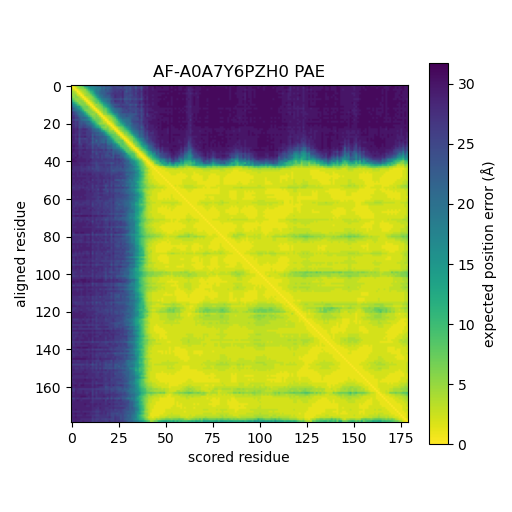 C CA . PRO A 1 95 ? 8.758 -3.591 0.884 1.00 97.81 95 PRO A CA 1
ATOM 740 C C . PRO A 1 95 ? 9.834 -4.447 0.210 1.00 97.81 95 PRO A C 1
ATOM 742 O O . PRO A 1 95 ? 10.360 -4.088 -0.844 1.00 97.81 95 PRO A O 1
ATOM 745 N N . MET A 1 96 ? 10.138 -5.607 0.797 1.00 98.38 96 MET A N 1
ATOM 746 C CA . MET A 1 96 ? 10.897 -6.642 0.096 1.00 98.38 96 MET A CA 1
ATOM 747 C C . MET A 1 96 ? 9.947 -7.367 -0.852 1.00 98.38 96 MET A C 1
ATOM 749 O O . MET A 1 96 ? 8.820 -7.684 -0.472 1.00 98.38 96 MET A O 1
ATOM 753 N N . TRP A 1 97 ? 10.408 -7.645 -2.064 1.00 98.50 97 TRP A N 1
ATOM 754 C CA . TRP A 1 97 ? 9.643 -8.315 -3.110 1.00 98.50 97 TRP A CA 1
ATOM 755 C C . TRP A 1 97 ? 10.335 -9.630 -3.511 1.00 98.50 97 TRP A C 1
ATOM 757 O O . TRP A 1 97 ? 11.531 -9.778 -3.257 1.00 98.50 97 TRP A O 1
ATOM 767 N N . PRO A 1 98 ? 9.620 -10.605 -4.106 1.00 98.00 98 PRO A N 1
ATOM 768 C CA . PRO A 1 98 ? 10.210 -11.886 -4.509 1.00 98.00 98 PRO A CA 1
ATOM 769 C C . PRO A 1 98 ? 11.130 -11.796 -5.742 1.00 98.00 98 PRO A C 1
ATOM 771 O O . PRO A 1 98 ? 11.784 -12.780 -6.076 1.00 98.00 98 PRO A O 1
ATOM 774 N N . ASP A 1 99 ? 11.165 -10.644 -6.416 1.00 97.50 99 ASP A N 1
ATOM 775 C CA . ASP A 1 99 ? 11.957 -10.332 -7.613 1.00 97.50 99 ASP A CA 1
ATOM 776 C C . ASP A 1 99 ? 11.718 -11.290 -8.792 1.00 97.50 99 ASP A C 1
ATOM 778 O O . ASP A 1 99 ? 12.620 -11.650 -9.552 1.00 97.50 99 ASP A O 1
ATOM 782 N N . VAL A 1 100 ? 10.439 -11.640 -8.978 1.00 94.81 100 VAL A N 1
ATOM 783 C CA . VAL A 1 100 ? 9.921 -12.430 -10.104 1.00 94.81 100 VAL A CA 1
ATOM 784 C C . VAL A 1 100 ? 8.810 -11.668 -10.843 1.00 94.81 100 VAL A C 1
ATOM 786 O O . VAL A 1 100 ? 7.976 -11.037 -10.196 1.00 94.81 100 VAL A O 1
ATOM 789 N N . PRO A 1 101 ? 8.755 -11.706 -12.190 1.00 94.69 101 PRO A N 1
ATOM 790 C CA . PRO A 1 101 ? 9.740 -12.286 -13.112 1.00 94.69 101 PRO A CA 1
ATOM 791 C C . PRO A 1 101 ? 11.028 -11.447 -13.248 1.00 94.69 101 PRO A C 1
ATOM 793 O O . PRO A 1 101 ? 11.968 -11.870 -13.915 1.00 94.69 101 PRO A O 1
ATOM 796 N N . THR A 1 102 ? 11.070 -10.257 -12.642 1.00 95.94 102 THR A N 1
ATOM 797 C CA . THR A 1 102 ? 12.205 -9.321 -12.634 1.00 95.94 102 THR A CA 1
ATOM 798 C C . THR A 1 102 ? 12.297 -8.622 -11.273 1.00 95.94 102 THR A C 1
ATOM 800 O O . THR A 1 102 ? 11.350 -8.676 -10.493 1.00 95.94 102 THR A O 1
ATOM 803 N N . ALA A 1 103 ? 13.375 -7.872 -11.012 1.00 97.38 103 ALA A N 1
ATOM 804 C CA . ALA A 1 103 ? 13.485 -7.016 -9.819 1.00 97.38 103 ALA A CA 1
ATOM 805 C C . ALA A 1 103 ? 12.396 -5.918 -9.731 1.00 97.38 103 ALA A C 1
ATOM 807 O O . ALA A 1 103 ? 12.068 -5.434 -8.647 1.00 97.38 103 ALA A O 1
ATOM 808 N N . GLU A 1 104 ? 11.784 -5.555 -10.863 1.00 97.88 104 GLU A N 1
ATOM 809 C CA . GLU A 1 104 ? 10.618 -4.660 -10.918 1.00 97.88 104 GLU A CA 1
ATOM 810 C C . GLU A 1 104 ? 9.298 -5.375 -10.564 1.00 97.88 104 GLU A C 1
ATOM 812 O O . GLU A 1 104 ? 8.269 -4.726 -10.398 1.00 97.88 104 GLU A O 1
ATOM 817 N N . ASN A 1 105 ? 9.330 -6.710 -10.442 1.00 98.31 105 ASN A N 1
ATOM 818 C CA . ASN A 1 105 ? 8.208 -7.609 -10.149 1.00 98.31 105 ASN A CA 1
ATOM 819 C C . ASN A 1 105 ? 7.020 -7.433 -11.109 1.00 98.31 105 ASN A C 1
ATOM 821 O O . ASN A 1 105 ? 5.860 -7.455 -10.693 1.00 98.31 105 ASN A O 1
ATOM 825 N N . ARG A 1 106 ? 7.313 -7.234 -12.405 1.00 97.44 106 ARG A N 1
ATOM 826 C CA . ARG A 1 106 ? 6.281 -6.855 -13.377 1.00 97.44 106 ARG A CA 1
ATOM 827 C C . ARG A 1 106 ? 5.181 -7.897 -13.534 1.00 97.44 106 ARG A C 1
ATOM 829 O O . ARG A 1 106 ? 5.468 -9.061 -13.809 1.00 97.44 106 ARG A O 1
ATOM 836 N N . ASP A 1 107 ? 3.937 -7.442 -13.382 1.00 97.62 107 ASP A N 1
ATOM 837 C CA . ASP A 1 107 ? 2.713 -8.223 -13.611 1.00 97.62 107 ASP A CA 1
ATOM 838 C C . ASP A 1 107 ? 2.674 -9.550 -12.806 1.00 97.62 107 ASP A C 1
ATOM 840 O O . ASP A 1 107 ? 2.080 -10.544 -13.223 1.00 97.62 107 ASP A O 1
ATOM 844 N N . CYS A 1 108 ? 3.331 -9.577 -11.637 1.00 97.50 108 CYS A N 1
ATOM 845 C CA . CYS A 1 108 ? 3.693 -10.808 -10.926 1.00 97.50 108 CYS A CA 1
ATOM 846 C C . CYS A 1 108 ? 2.545 -11.559 -10.220 1.00 97.50 108 CYS A C 1
ATOM 848 O O . CYS A 1 108 ? 2.729 -12.719 -9.849 1.00 97.50 108 CYS A O 1
ATOM 850 N N . ASN A 1 109 ? 1.405 -10.903 -9.952 1.00 97.75 109 ASN A N 1
ATOM 851 C CA . ASN A 1 109 ? 0.368 -11.370 -9.011 1.00 97.75 109 ASN A CA 1
ATOM 852 C C . ASN A 1 109 ? 0.968 -11.858 -7.667 1.00 97.75 109 ASN A C 1
ATOM 854 O O . ASN A 1 109 ? 0.673 -12.953 -7.180 1.00 97.75 109 ASN A O 1
ATOM 858 N N . CYS A 1 110 ? 1.871 -11.060 -7.094 1.00 98.00 110 CYS A N 1
ATOM 859 C CA . CYS A 1 110 ? 2.725 -11.431 -5.966 1.00 98.00 110 CYS A CA 1
ATOM 860 C C . CYS A 1 110 ? 2.596 -10.454 -4.788 1.00 98.00 110 CYS A C 1
ATOM 862 O O . CYS A 1 110 ? 2.024 -9.371 -4.916 1.00 98.00 110 CYS A O 1
ATOM 864 N N . LYS A 1 111 ? 3.115 -10.848 -3.619 1.00 98.75 111 LYS A N 1
ATOM 865 C CA . LYS A 1 111 ? 3.040 -10.063 -2.379 1.00 98.75 111 LYS A CA 1
ATOM 866 C C . LYS A 1 111 ? 4.413 -9.609 -1.903 1.00 98.75 111 LYS A C 1
ATOM 868 O O . LYS A 1 111 ? 5.404 -10.304 -2.124 1.00 98.75 111 LYS A O 1
ATOM 873 N N . SER A 1 112 ? 4.446 -8.473 -1.214 1.00 98.81 112 SER A N 1
ATOM 874 C CA . SER A 1 112 ? 5.635 -8.008 -0.497 1.00 98.81 112 SER A CA 1
ATOM 875 C C . SER A 1 112 ? 5.866 -8.795 0.800 1.00 98.81 112 SER A C 1
ATOM 877 O O . SER A 1 112 ? 5.014 -9.569 1.248 1.00 98.81 112 SER A O 1
ATOM 879 N N . SER A 1 113 ? 6.974 -8.509 1.487 1.00 98.69 113 SER A N 1
ATOM 880 C CA . SER A 1 113 ? 7.068 -8.707 2.937 1.00 98.69 113 SER A CA 1
ATOM 881 C C . SER A 1 113 ? 5.933 -7.988 3.681 1.00 98.69 113 SER A C 1
ATOM 883 O O . SER A 1 113 ? 5.264 -7.109 3.134 1.00 98.69 113 SER A O 1
ATOM 885 N N . VAL A 1 114 ? 5.713 -8.364 4.939 1.00 98.69 114 VAL A N 1
ATOM 886 C CA . VAL A 1 114 ? 4.778 -7.684 5.844 1.00 98.69 114 VAL A CA 1
ATOM 887 C C . VAL A 1 114 ? 5.551 -6.637 6.650 1.00 98.69 114 VAL A C 1
ATOM 889 O O . VAL A 1 114 ? 6.623 -6.938 7.172 1.00 98.69 114 VAL A O 1
ATOM 892 N N . TYR A 1 115 ? 5.014 -5.425 6.755 1.00 98.50 115 TYR A N 1
ATOM 893 C CA . TYR A 1 115 ? 5.396 -4.442 7.770 1.00 98.50 115 TYR A CA 1
ATOM 894 C C . TYR A 1 115 ? 4.540 -4.669 9.018 1.00 98.50 115 TYR A C 1
ATOM 896 O O . TYR A 1 115 ? 3.338 -4.884 8.884 1.00 98.50 115 TYR A O 1
ATOM 904 N N . THR A 1 116 ? 5.126 -4.650 10.214 1.00 97.19 116 THR A N 1
ATOM 905 C CA . THR A 1 116 ? 4.452 -5.065 11.464 1.00 97.19 116 THR A CA 1
ATOM 906 C C . THR A 1 116 ? 4.154 -3.928 12.439 1.00 97.19 116 THR A C 1
ATOM 908 O O . THR A 1 116 ? 3.376 -4.116 13.377 1.00 97.19 116 THR A O 1
ATOM 911 N N . ASP A 1 117 ? 4.747 -2.756 12.209 1.00 94.31 117 ASP A N 1
ATOM 912 C CA . ASP A 1 117 ? 5.009 -1.768 13.258 1.00 94.31 117 ASP A CA 1
ATOM 913 C C . ASP A 1 117 ? 4.214 -0.468 13.031 1.00 94.31 117 ASP A C 1
ATOM 915 O O . ASP A 1 117 ? 4.746 0.639 13.169 1.00 94.31 117 ASP A O 1
ATOM 919 N N . LEU A 1 118 ? 2.946 -0.557 12.601 1.00 93.31 118 LEU A N 1
ATOM 920 C CA . LEU A 1 118 ? 2.099 0.640 12.530 1.00 93.31 118 LEU A CA 1
ATOM 921 C C . LEU A 1 118 ? 1.879 1.213 13.941 1.00 93.31 118 LEU A C 1
ATOM 923 O O . LEU A 1 118 ? 1.439 0.473 14.823 1.00 93.31 118 LEU A O 1
ATOM 927 N N . PRO A 1 119 ? 2.082 2.529 14.154 1.00 87.00 119 PRO A N 1
ATOM 928 C CA . PRO A 1 119 ? 1.876 3.158 15.461 1.00 87.00 119 PRO A CA 1
ATOM 929 C C . PRO A 1 119 ? 0.395 3.208 15.871 1.00 87.00 119 PRO A C 1
ATOM 931 O O . PRO A 1 119 ? 0.088 3.303 17.055 1.00 87.00 119 PRO A O 1
ATOM 934 N N . VAL A 1 120 ? -0.518 3.128 14.898 1.00 89.56 120 VAL A N 1
ATOM 935 C CA . VAL A 1 120 ? -1.953 2.900 15.096 1.00 89.56 120 VAL A CA 1
ATOM 936 C C . VAL A 1 120 ? -2.377 1.818 14.109 1.00 89.56 120 VAL A C 1
ATOM 938 O O . VAL A 1 120 ? -2.249 1.999 12.898 1.00 89.56 120 VAL A O 1
ATOM 941 N N . GLY A 1 121 ? -2.830 0.679 14.628 1.00 90.56 121 GLY A N 1
ATOM 942 C CA . GLY A 1 121 ? -3.359 -0.415 13.817 1.00 90.56 121 GLY A CA 1
ATOM 943 C C . GLY A 1 121 ? -4.839 -0.240 13.471 1.00 90.56 121 GLY A C 1
ATOM 944 O O . GLY A 1 121 ? -5.537 0.569 14.080 1.00 90.56 121 GLY A O 1
ATOM 945 N N . ILE A 1 122 ? -5.333 -1.046 12.529 1.00 93.12 122 ILE A N 1
ATOM 946 C CA . ILE A 1 122 ? -6.773 -1.159 12.259 1.00 93.12 122 ILE A CA 1
ATOM 947 C C . ILE A 1 122 ? -7.481 -1.677 13.526 1.00 93.12 122 ILE A C 1
ATOM 949 O O . ILE A 1 122 ? -7.067 -2.719 14.050 1.00 93.12 122 ILE A O 1
ATOM 953 N N . PRO A 1 123 ? -8.533 -0.997 14.023 1.00 92.56 123 PRO A N 1
ATOM 954 C CA . PRO A 1 123 ? -9.343 -1.485 15.131 1.00 92.56 123 PRO A CA 1
ATOM 955 C C . PRO A 1 123 ? -9.909 -2.880 14.854 1.00 92.56 123 PRO A C 1
ATOM 957 O O . PRO A 1 123 ? -10.416 -3.152 13.768 1.00 92.56 123 PRO A O 1
ATOM 960 N N . ARG A 1 124 ? -9.895 -3.756 15.865 1.00 92.62 124 ARG A N 1
ATOM 961 C CA . ARG A 1 124 ? -10.564 -5.070 15.822 1.00 92.62 124 ARG A CA 1
ATOM 962 C C . ARG A 1 124 ? -12.076 -4.931 16.071 1.00 92.62 124 ARG A C 1
ATOM 964 O O . ARG A 1 124 ? -12.629 -5.553 16.972 1.00 92.62 124 ARG A O 1
ATOM 971 N N . ALA A 1 125 ? -12.710 -4.052 15.297 1.00 94.00 125 ALA A N 1
ATOM 972 C CA . ALA A 1 125 ? -14.128 -3.711 15.349 1.00 94.00 125 ALA A CA 1
ATOM 973 C C . ALA A 1 125 ? -14.638 -3.328 13.942 1.00 94.00 125 ALA A C 1
ATOM 975 O O . ALA A 1 125 ? -13.844 -2.854 13.118 1.00 94.00 125 ALA A O 1
ATOM 976 N N . PRO A 1 126 ? -15.941 -3.502 13.635 1.00 95.81 126 PRO A N 1
ATOM 977 C CA . PRO A 1 126 ? -16.508 -3.081 12.356 1.00 95.81 126 PRO A CA 1
ATOM 978 C C . PRO A 1 126 ? -16.225 -1.598 12.110 1.00 95.81 126 PRO A C 1
ATOM 980 O O . PRO A 1 126 ? -16.446 -0.776 12.996 1.00 95.81 126 PRO A O 1
ATOM 983 N N . SER A 1 127 ? -15.700 -1.252 10.937 1.00 96.50 127 SER A N 1
ATOM 984 C CA . SER A 1 127 ? -15.237 0.111 10.644 1.00 96.50 127 SER A CA 1
ATOM 985 C C . SER A 1 127 ? -15.589 0.535 9.220 1.00 96.50 127 SER A C 1
ATOM 987 O O . SER A 1 127 ? -15.813 -0.304 8.351 1.00 96.50 127 SER A O 1
ATOM 989 N N . THR A 1 128 ? -15.609 1.845 8.978 1.00 97.50 128 THR A N 1
ATOM 990 C CA . THR A 1 128 ? -15.727 2.446 7.640 1.00 97.50 128 THR A CA 1
ATOM 991 C C . THR A 1 128 ? -14.507 3.304 7.317 1.00 97.50 128 THR A C 1
ATOM 993 O O . THR A 1 128 ? -13.966 3.991 8.190 1.00 97.50 128 THR A O 1
ATOM 996 N N . THR A 1 129 ? -14.083 3.280 6.055 1.00 97.94 129 THR A N 1
ATOM 997 C CA . THR A 1 129 ? -12.848 3.899 5.573 1.00 97.94 129 THR A CA 1
ATOM 998 C C . THR A 1 129 ? -13.149 4.934 4.496 1.00 97.94 129 THR A C 1
ATOM 1000 O O . THR A 1 129 ? -13.609 4.619 3.401 1.00 97.94 129 THR A O 1
ATOM 1003 N N . THR A 1 130 ? -12.820 6.195 4.767 1.00 98.25 130 THR A N 1
ATOM 1004 C CA . THR A 1 130 ? -12.844 7.257 3.753 1.00 98.25 130 THR A CA 1
ATOM 1005 C C . THR A 1 130 ? -11.442 7.456 3.185 1.00 98.25 130 THR A C 1
ATOM 1007 O O . THR A 1 130 ? -10.494 7.676 3.937 1.00 98.25 130 THR A O 1
ATOM 1010 N N . LEU A 1 131 ? -11.310 7.408 1.856 1.00 98.38 131 LEU A N 1
ATOM 1011 C CA . LEU A 1 131 ? -10.047 7.636 1.150 1.00 98.38 131 LEU A CA 1
ATOM 1012 C C . LEU A 1 131 ? -10.038 9.021 0.506 1.00 98.38 131 LEU A C 1
ATOM 1014 O O . LEU A 1 131 ? -10.852 9.304 -0.372 1.00 98.38 131 LEU A O 1
ATOM 1018 N N . THR A 1 132 ? -9.088 9.869 0.898 1.00 98.44 132 THR A N 1
ATOM 1019 C CA . THR A 1 132 ? -8.890 11.194 0.292 1.00 98.44 132 THR A CA 1
ATOM 1020 C C . THR A 1 132 ? -7.614 11.201 -0.537 1.00 98.44 132 THR A C 1
ATOM 1022 O O . THR A 1 132 ? -6.517 11.068 0.001 1.00 98.44 132 THR A O 1
ATOM 1025 N N . ALA A 1 133 ? -7.737 11.373 -1.854 1.00 98.06 133 ALA A N 1
ATOM 1026 C CA . ALA A 1 133 ? -6.586 11.538 -2.736 1.00 98.06 133 ALA A CA 1
ATOM 1027 C C . ALA A 1 133 ? -5.981 12.942 -2.561 1.00 98.06 133 ALA A C 1
ATOM 1029 O O . ALA A 1 133 ? -6.525 13.923 -3.063 1.00 98.06 133 ALA A O 1
ATOM 1030 N N . VAL A 1 134 ? -4.845 13.031 -1.866 1.00 98.31 134 VAL A N 1
ATOM 1031 C CA . VAL A 1 134 ? -4.060 14.273 -1.733 1.00 98.31 134 VAL A CA 1
ATOM 1032 C C . VAL A 1 134 ? -3.256 14.522 -3.013 1.00 98.31 134 VAL A C 1
ATOM 1034 O O . VAL A 1 134 ? -3.133 15.654 -3.474 1.00 98.31 134 VAL A O 1
ATOM 1037 N N . MET A 1 135 ? -2.736 13.449 -3.614 1.00 98.19 135 MET A N 1
ATOM 1038 C CA . MET A 1 135 ? -2.078 13.450 -4.918 1.00 98.19 135 MET A CA 1
ATOM 1039 C C . MET A 1 135 ? -2.251 12.073 -5.560 1.00 98.19 135 MET A C 1
ATOM 1041 O O . MET A 1 135 ? -1.752 11.089 -5.034 1.00 98.19 135 MET A O 1
ATOM 1045 N N . SER A 1 136 ? -2.939 11.966 -6.693 1.00 97.19 136 SER A N 1
ATOM 1046 C CA . SER A 1 136 ? -2.901 10.764 -7.537 1.00 97.19 136 SER A CA 1
ATOM 1047 C C . SER A 1 136 ? -3.411 11.084 -8.940 1.00 97.19 136 SER A C 1
ATOM 1049 O O . SER A 1 136 ? -4.146 12.054 -9.133 1.00 97.19 136 SER A O 1
ATOM 1051 N N . ARG A 1 137 ? -3.047 10.251 -9.920 1.00 97.81 137 ARG A N 1
ATOM 1052 C CA . ARG A 1 137 ? -3.628 10.271 -11.267 1.00 97.81 137 ARG A CA 1
ATOM 1053 C C . ARG A 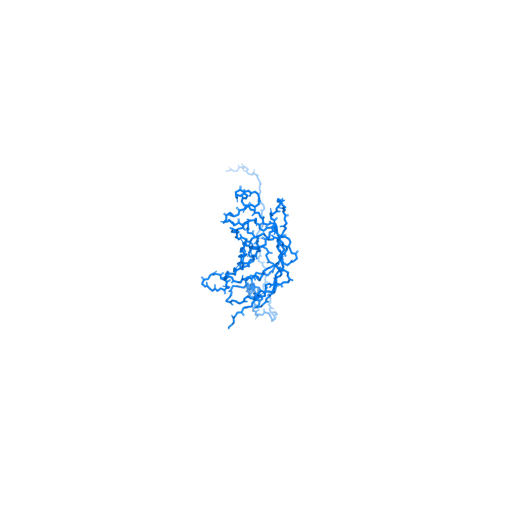1 137 ? -4.980 9.543 -11.348 1.00 97.81 137 ARG A C 1
ATOM 1055 O O . ARG A 1 137 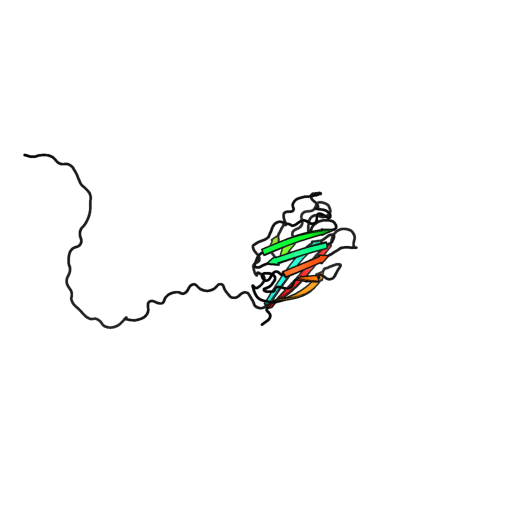? -5.681 9.698 -12.347 1.00 97.81 137 ARG A O 1
ATOM 1062 N N . LYS A 1 138 ? -5.385 8.795 -10.309 1.00 96.88 138 LYS A N 1
ATOM 1063 C CA . LYS A 1 138 ? -6.710 8.153 -10.197 1.00 96.88 138 LYS A CA 1
ATOM 1064 C C . LYS A 1 138 ? -7.266 8.194 -8.768 1.00 96.88 138 LYS A C 1
ATOM 1066 O O . LYS A 1 138 ? -6.497 8.209 -7.814 1.00 96.88 138 LYS A O 1
ATOM 1071 N N . PRO A 1 139 ? -8.598 8.146 -8.585 1.00 96.88 139 PRO A N 1
ATOM 1072 C CA . PRO A 1 139 ? -9.177 7.909 -7.268 1.00 96.88 139 PRO A CA 1
ATOM 1073 C C . PRO A 1 139 ? -8.724 6.546 -6.705 1.00 96.88 139 PRO A C 1
ATOM 1075 O O . PRO A 1 139 ? -8.867 5.540 -7.406 1.00 96.88 139 PRO A O 1
ATOM 1078 N N . PRO A 1 140 ? -8.204 6.485 -5.466 1.00 98.19 140 PRO A N 1
ATOM 1079 C CA . PRO A 1 140 ? -8.007 5.229 -4.750 1.00 98.19 140 PRO A CA 1
ATOM 1080 C C . PRO A 1 140 ? -9.368 4.642 -4.350 1.00 98.19 140 PRO A C 1
ATOM 1082 O O . PRO A 1 140 ? -10.349 5.378 -4.216 1.00 98.19 140 PRO A O 1
ATOM 1085 N N . THR A 1 141 ? -9.446 3.329 -4.140 1.00 98.56 141 THR A N 1
ATOM 1086 C CA . THR A 1 141 ? -10.715 2.655 -3.814 1.00 98.56 141 THR A CA 1
ATOM 1087 C C . THR A 1 141 ? -10.592 1.737 -2.603 1.00 98.56 141 THR A C 1
ATOM 1089 O O . THR A 1 141 ? -9.564 1.098 -2.390 1.00 98.56 141 THR A O 1
ATOM 1092 N N . VAL A 1 142 ? -11.655 1.661 -1.797 1.00 98.69 142 VAL A N 1
ATOM 1093 C CA . VAL A 1 142 ? -11.800 0.613 -0.779 1.00 98.69 142 VAL A CA 1
ATOM 1094 C C . VAL A 1 142 ? -12.309 -0.641 -1.484 1.00 98.69 142 VAL A C 1
ATOM 1096 O O . VAL A 1 142 ? -13.303 -0.593 -2.206 1.00 98.69 142 VAL A O 1
ATOM 1099 N N . ILE A 1 143 ? -11.605 -1.754 -1.298 1.00 98.75 143 ILE A N 1
ATOM 1100 C CA . ILE A 1 143 ? -11.957 -3.073 -1.839 1.00 98.75 143 ILE A CA 1
ATOM 1101 C C . ILE A 1 143 ? -12.666 -3.915 -0.773 1.00 98.75 143 ILE A C 1
ATOM 1103 O O . ILE A 1 143 ? -13.549 -4.704 -1.101 1.00 98.75 143 ILE A O 1
ATOM 1107 N N . GLN A 1 144 ? -12.290 -3.739 0.496 1.00 98.62 144 GLN A N 1
ATOM 1108 C CA . GLN A 1 144 ? -12.875 -4.430 1.641 1.00 98.62 144 GLN A CA 1
ATOM 1109 C C . GLN A 1 144 ? -12.769 -3.552 2.891 1.00 98.62 144 GLN A C 1
ATOM 1111 O O . GLN A 1 144 ? -11.679 -3.081 3.209 1.00 98.62 144 GLN A O 1
ATOM 1116 N N . GLU A 1 145 ? -13.880 -3.373 3.602 1.00 98.19 145 GLU A N 1
ATOM 1117 C CA . GLU A 1 145 ? -13.932 -2.696 4.905 1.00 98.19 145 GLU A CA 1
ATOM 1118 C C . GLU A 1 145 ? -13.690 -3.684 6.064 1.00 98.19 145 GLU A C 1
ATOM 1120 O O . GLU A 1 145 ? -14.072 -4.856 5.937 1.00 98.19 145 GLU A O 1
ATOM 1125 N N . PRO A 1 146 ? -13.129 -3.246 7.210 1.00 97.25 146 PRO A N 1
ATOM 1126 C CA . PRO A 1 146 ? -13.000 -4.076 8.407 1.00 97.25 146 PRO A CA 1
ATOM 1127 C C . PRO A 1 146 ? -14.352 -4.584 8.916 1.00 97.25 146 PRO A C 1
ATOM 1129 O O . PRO A 1 146 ? -15.230 -3.801 9.283 1.00 97.25 146 PRO A O 1
ATOM 1132 N N . ALA A 1 147 ? -14.502 -5.905 8.996 1.00 97.06 147 ALA A N 1
ATOM 1133 C CA . ALA A 1 147 ? -15.673 -6.567 9.561 1.00 97.06 147 ALA A CA 1
ATOM 1134 C C . ALA A 1 147 ? -15.282 -7.879 10.258 1.00 97.06 147 ALA A C 1
ATOM 1136 O O . ALA A 1 147 ? -14.269 -8.494 9.931 1.00 97.06 147 ALA A O 1
ATOM 1137 N N . GLU A 1 148 ? -16.123 -8.361 11.176 1.00 96.50 148 GLU A N 1
ATOM 1138 C CA . GLU A 1 148 ? -15.900 -9.629 11.892 1.00 96.50 148 GLU A CA 1
ATOM 1139 C C . GLU A 1 148 ? -15.672 -10.806 10.921 1.00 96.50 148 GLU A C 1
ATOM 1141 O O . GLU A 1 148 ? -14.744 -11.596 11.085 1.00 96.50 148 GLU A O 1
ATOM 1146 N N . ALA A 1 149 ? -16.445 -10.852 9.830 1.00 97.69 149 ALA A N 1
ATOM 1147 C CA . ALA A 1 149 ? -16.347 -11.867 8.780 1.00 97.69 149 ALA A CA 1
ATOM 1148 C C . ALA A 1 149 ? -15.027 -11.852 7.970 1.00 97.69 149 ALA A C 1
ATOM 1150 O O . ALA A 1 149 ? -14.843 -12.714 7.111 1.00 97.69 149 ALA A O 1
ATOM 1151 N N . ASN A 1 150 ? -14.123 -10.892 8.208 1.00 97.94 150 ASN A N 1
ATOM 1152 C CA . ASN A 1 150 ? -12.803 -10.804 7.573 1.00 97.94 150 ASN A CA 1
ATOM 1153 C C . ASN A 1 150 ? -11.641 -10.541 8.564 1.00 97.94 150 ASN A C 1
ATOM 1155 O O . ASN A 1 150 ? -10.598 -10.034 8.151 1.00 97.94 150 ASN A O 1
ATOM 1159 N N . ASP A 1 151 ? -11.815 -10.876 9.855 1.00 97.31 151 ASP A N 1
ATOM 1160 C CA . ASP A 1 151 ? -10.886 -10.556 10.970 1.00 97.31 151 ASP A CA 1
ATOM 1161 C C . ASP A 1 151 ? -10.453 -9.075 10.965 1.00 97.31 151 ASP A C 1
ATOM 1163 O O . ASP A 1 151 ? -9.297 -8.731 11.197 1.00 97.31 151 ASP A O 1
ATOM 1167 N N . TYR A 1 152 ? -11.400 -8.182 10.656 1.00 97.00 152 TYR A N 1
ATOM 1168 C CA . TYR A 1 152 ? -11.203 -6.729 10.625 1.00 97.00 152 TYR A CA 1
ATOM 1169 C C . TYR A 1 152 ? -10.099 -6.265 9.655 1.00 97.00 152 TYR A C 1
ATOM 1171 O O . TYR A 1 152 ? -9.386 -5.292 9.901 1.00 97.00 152 TYR A O 1
ATOM 1179 N N . THR A 1 153 ? -9.973 -6.954 8.520 1.00 98.12 153 THR A N 1
ATOM 1180 C CA . THR A 1 153 ? -8.997 -6.639 7.471 1.00 98.12 153 THR A CA 1
ATOM 1181 C C . THR A 1 153 ? -9.521 -5.545 6.536 1.00 98.12 153 THR A C 1
ATOM 1183 O O . THR A 1 153 ? -10.487 -5.758 5.800 1.00 98.12 153 THR A O 1
ATOM 1186 N N . LEU A 1 154 ? -8.830 -4.404 6.483 1.00 98.44 154 LEU A N 1
ATOM 1187 C CA . LEU A 1 154 ? -9.025 -3.368 5.461 1.00 98.44 154 LEU A CA 1
ATOM 1188 C C . LEU A 1 154 ? -8.196 -3.709 4.214 1.00 98.44 154 LEU A C 1
ATOM 1190 O O . LEU A 1 154 ? -7.004 -4.000 4.312 1.00 98.44 154 LEU A O 1
ATOM 1194 N N . VAL A 1 155 ? -8.795 -3.611 3.027 1.00 98.81 155 VAL A N 1
ATOM 1195 C CA . VAL A 1 155 ? -8.070 -3.662 1.748 1.00 98.81 155 VAL A CA 1
ATOM 1196 C C . VAL A 1 155 ? -8.410 -2.430 0.922 1.00 98.81 155 VAL A C 1
ATOM 1198 O O . VAL A 1 155 ? -9.574 -2.200 0.593 1.00 98.81 155 VAL A O 1
ATOM 1201 N N . VAL A 1 156 ? -7.386 -1.672 0.531 1.00 98.75 156 VAL A N 1
ATOM 1202 C CA . VAL A 1 156 ? -7.500 -0.538 -0.402 1.00 98.75 156 VAL A CA 1
ATOM 1203 C C . VAL A 1 156 ? -6.710 -0.820 -1.676 1.00 98.75 156 VAL A C 1
ATOM 1205 O O . VAL A 1 156 ? -5.714 -1.540 -1.644 1.00 98.75 156 VAL A O 1
ATOM 1208 N N . GLU A 1 157 ? -7.121 -0.250 -2.803 1.00 98.81 157 GLU A N 1
ATOM 1209 C CA . GLU A 1 157 ? -6.408 -0.339 -4.078 1.00 98.81 157 GLU A CA 1
ATOM 1210 C C . GLU A 1 157 ? -5.873 1.035 -4.489 1.00 98.81 157 GLU A C 1
ATOM 1212 O O . GLU A 1 157 ? -6.631 1.999 -4.629 1.00 98.81 157 GLU A O 1
ATOM 1217 N N . LEU A 1 158 ? -4.556 1.110 -4.704 1.00 98.50 158 LEU A N 1
ATOM 1218 C CA . LEU A 1 158 ? -3.917 2.217 -5.409 1.00 98.50 158 LEU A CA 1
ATOM 1219 C C . LEU A 1 158 ? -3.650 1.755 -6.843 1.00 98.50 158 LEU A C 1
ATOM 1221 O O . LEU A 1 158 ? -3.042 0.705 -7.075 1.00 98.50 158 LEU A O 1
ATOM 1225 N N . SER A 1 159 ? -4.133 2.524 -7.815 1.00 97.62 159 SER A N 1
ATOM 1226 C CA . SER A 1 159 ? -4.070 2.147 -9.223 1.00 97.62 159 SER A CA 1
ATOM 1227 C C . SER A 1 159 ? -3.669 3.330 -10.082 1.00 97.62 159 SER A C 1
ATOM 1229 O O . SER A 1 159 ? -4.395 4.312 -10.158 1.00 97.62 159 SER A O 1
ATOM 1231 N N . ASP A 1 160 ? -2.546 3.207 -10.778 1.00 97.19 160 ASP A N 1
ATOM 1232 C CA . ASP A 1 160 ? -2.089 4.185 -11.770 1.00 97.19 160 ASP A CA 1
ATOM 1233 C C . ASP A 1 160 ? -2.333 3.696 -13.225 1.00 97.19 160 ASP A C 1
ATOM 1235 O O . ASP A 1 160 ? -2.081 4.378 -14.213 1.00 97.19 160 ASP A O 1
ATOM 1239 N N . LEU A 1 161 ? -2.955 2.516 -13.361 1.00 95.56 161 LEU A N 1
ATOM 1240 C CA . LEU A 1 161 ? -3.223 1.814 -14.619 1.00 95.56 161 LEU A CA 1
ATOM 1241 C C . LEU A 1 161 ? -3.794 2.727 -15.725 1.00 95.56 161 LEU A C 1
ATOM 1243 O O . LEU A 1 161 ? -4.911 3.230 -15.597 1.00 95.56 161 LEU A O 1
ATOM 1247 N N . GLY A 1 162 ? -3.094 2.844 -16.854 1.00 95.38 162 GLY A N 1
ATOM 1248 C CA . GLY A 1 162 ? -3.535 3.622 -18.022 1.00 95.38 162 GLY A CA 1
ATOM 1249 C C . GLY A 1 162 ? -2.820 4.964 -18.194 1.00 95.38 162 GLY A C 1
ATOM 1250 O O . GLY A 1 162 ? -3.009 5.616 -19.219 1.00 95.38 162 GLY A O 1
ATOM 1251 N N . PHE A 1 163 ? -1.967 5.342 -17.242 1.00 95.00 163 PHE A N 1
ATOM 1252 C CA . PHE A 1 163 ? -0.857 6.260 -17.485 1.00 95.00 163 PHE A CA 1
ATOM 1253 C C . PHE A 1 163 ? 0.413 5.459 -17.839 1.00 95.00 163 PHE A C 1
ATOM 1255 O O . PHE A 1 163 ? 0.390 4.228 -17.846 1.00 95.00 163 PHE A O 1
ATOM 1262 N N . GLY A 1 164 ? 1.489 6.146 -18.234 1.00 92.50 164 GLY A N 1
ATOM 1263 C CA . GLY A 1 164 ? 2.761 5.519 -18.613 1.00 92.50 164 GLY A CA 1
ATOM 1264 C C . GLY A 1 164 ? 3.895 5.937 -17.680 1.00 92.50 164 GLY A C 1
ATOM 1265 O O . GLY A 1 164 ? 4.083 7.139 -17.468 1.00 92.50 164 GLY A O 1
ATOM 1266 N N . GLY A 1 165 ? 4.637 4.950 -17.163 1.00 94.88 165 GLY A N 1
ATOM 1267 C CA . GLY A 1 165 ? 5.638 5.124 -16.102 1.00 94.88 165 GLY A CA 1
ATOM 1268 C C . GLY A 1 165 ? 4.995 5.494 -14.765 1.00 94.88 165 GLY A C 1
ATOM 1269 O O . GLY A 1 165 ? 3.850 5.942 -14.734 1.00 94.88 165 GLY A O 1
ATOM 1270 N N . SER A 1 166 ? 5.717 5.361 -13.656 1.00 97.44 166 SER A N 1
ATOM 1271 C CA . SER A 1 166 ? 5.134 5.541 -12.319 1.00 97.44 166 SER A CA 1
ATOM 1272 C C . SER A 1 166 ? 4.864 6.994 -11.907 1.00 97.44 166 SER A C 1
ATOM 1274 O O . SER A 1 166 ? 5.405 7.945 -12.475 1.00 97.44 166 SER A O 1
ATOM 1276 N N . ALA A 1 167 ? 4.036 7.170 -10.870 1.00 98.06 167 ALA A N 1
ATOM 1277 C CA . ALA A 1 167 ? 3.877 8.442 -10.163 1.00 98.06 167 ALA A CA 1
ATOM 1278 C C . ALA A 1 167 ? 3.672 8.280 -8.650 1.00 98.06 167 ALA A C 1
ATOM 1280 O O . ALA A 1 167 ? 3.175 7.264 -8.152 1.00 98.06 167 ALA A O 1
ATOM 1281 N N . THR A 1 168 ? 4.004 9.345 -7.915 1.00 98.31 168 THR A N 1
ATOM 1282 C CA . THR A 1 168 ? 3.709 9.472 -6.487 1.00 98.31 168 THR A CA 1
ATOM 1283 C C . THR A 1 168 ? 2.201 9.540 -6.269 1.00 98.31 168 THR A C 1
ATOM 1285 O O . THR A 1 168 ? 1.528 10.464 -6.719 1.00 98.31 168 THR A O 1
ATOM 1288 N N . ASN A 1 169 ? 1.690 8.563 -5.534 1.00 98.50 169 ASN A N 1
ATOM 1289 C CA . ASN A 1 169 ? 0.357 8.548 -4.961 1.00 98.50 169 ASN A CA 1
ATOM 1290 C C . ASN A 1 169 ? 0.475 8.944 -3.481 1.00 98.50 169 ASN A C 1
ATOM 1292 O O . ASN A 1 169 ? 1.318 8.393 -2.779 1.00 98.50 169 ASN A O 1
ATOM 1296 N N . ILE A 1 170 ? -0.354 9.877 -3.012 1.00 98.69 170 ILE A N 1
ATOM 1297 C CA . ILE A 1 170 ? -0.513 10.288 -1.612 1.00 98.69 170 ILE A CA 1
ATOM 1298 C C . ILE A 1 170 ? -2.007 10.237 -1.291 1.00 98.69 170 ILE A C 1
ATOM 1300 O O . ILE A 1 170 ? -2.809 10.935 -1.922 1.00 98.69 170 ILE A O 1
ATOM 1304 N N . VAL A 1 171 ? -2.379 9.409 -0.319 1.00 98.56 171 VAL A N 1
ATOM 1305 C CA . VAL A 1 171 ? -3.767 9.160 0.084 1.00 98.56 171 VAL A CA 1
ATOM 1306 C C . VAL A 1 171 ? -3.873 9.231 1.600 1.00 98.56 171 VAL A C 1
ATOM 1308 O O . VAL A 1 171 ? -3.077 8.609 2.298 1.00 98.56 171 VAL A O 1
ATOM 1311 N N . ASP A 1 172 ? -4.875 9.944 2.104 1.00 98.38 172 ASP A N 1
ATOM 1312 C CA . ASP A 1 172 ? -5.253 9.895 3.515 1.00 98.38 172 ASP A CA 1
ATOM 1313 C C . ASP A 1 172 ? -6.361 8.855 3.705 1.00 98.38 172 ASP A C 1
ATOM 1315 O O . ASP A 1 172 ? -7.420 8.941 3.077 1.00 98.38 172 ASP A O 1
ATOM 1319 N N . LEU A 1 173 ? -6.097 7.863 4.557 1.00 97.75 173 LEU A N 1
ATOM 1320 C CA . LEU A 1 173 ? -7.031 6.823 4.974 1.00 97.75 173 LEU A CA 1
ATOM 1321 C C . LEU A 1 173 ? -7.619 7.241 6.324 1.00 97.75 173 LEU A C 1
ATOM 1323 O O . LEU A 1 173 ? -6.923 7.175 7.335 1.00 97.75 173 LEU A O 1
ATOM 1327 N N . ALA A 1 174 ? -8.878 7.673 6.348 1.00 97.44 174 ALA A N 1
ATOM 1328 C CA . ALA A 1 174 ? -9.602 7.972 7.581 1.00 97.44 174 ALA A CA 1
ATOM 1329 C C . ALA A 1 174 ? -10.496 6.781 7.953 1.00 97.44 174 ALA A C 1
ATOM 1331 O O . ALA A 1 174 ? -11.507 6.540 7.290 1.00 97.44 174 ALA A O 1
ATOM 1332 N N . VAL A 1 175 ? -10.118 6.041 8.996 1.00 96.75 175 VAL A N 1
ATOM 1333 C CA . VAL A 1 175 ? -10.843 4.858 9.489 1.00 96.75 175 VAL A CA 1
ATOM 1334 C C . VAL A 1 175 ? -11.657 5.253 10.717 1.00 96.75 175 VAL A C 1
ATOM 1336 O O . VAL A 1 175 ? -11.142 5.927 11.608 1.00 96.75 175 VAL A O 1
ATOM 1339 N N . ASN A 1 176 ? -12.923 4.838 10.764 1.00 96.50 176 ASN A N 1
ATOM 1340 C CA . ASN A 1 176 ? -13.864 5.155 11.839 1.00 96.50 176 ASN A CA 1
ATOM 1341 C C . ASN A 1 176 ? -14.616 3.885 12.253 1.00 96.50 176 ASN A C 1
ATOM 1343 O O . ASN A 1 176 ? -15.252 3.250 11.408 1.00 96.50 176 ASN A O 1
ATOM 1347 N N . VAL A 1 177 ? -14.560 3.532 13.535 1.00 94.31 177 VAL A N 1
ATOM 1348 C CA . VAL A 1 177 ? -15.305 2.413 14.123 1.00 94.31 177 VAL A CA 1
ATOM 1349 C C . VAL A 1 177 ? -16.804 2.711 14.077 1.00 94.31 177 VAL A C 1
ATOM 1351 O O . VAL A 1 177 ? -17.241 3.830 14.349 1.00 94.31 177 VAL A O 1
ATOM 1354 N N . VAL A 1 178 ? -17.593 1.698 13.731 1.00 90.12 178 VAL A N 1
ATOM 1355 C CA . VAL A 1 178 ? -19.056 1.730 13.771 1.00 90.12 178 VAL A CA 1
ATOM 1356 C C . VAL A 1 178 ? -19.520 1.164 15.115 1.00 90.12 178 VAL A C 1
ATOM 1358 O O . VAL A 1 178 ? -19.051 0.108 15.542 1.00 90.12 178 VAL A O 1
ATOM 1361 N N . HIS A 1 179 ? -20.433 1.883 15.769 1.00 79.62 179 HIS A N 1
ATOM 1362 C CA . HIS A 1 179 ? -21.074 1.517 17.037 1.00 79.62 179 HIS A CA 1
ATOM 1363 C C . HIS A 1 179 ? -22.535 1.101 16.814 1.00 79.62 179 HIS A C 1
ATOM 1365 O O . HIS A 1 179 ? -23.163 1.673 15.892 1.00 79.62 179 HIS A O 1
#

Foldseek 3Di:
DDDDDDDDDDDDDDDDDDDDDDDDDDDDDPDDPDDDDDPAQDQKDKKKKKWKDFFKKKWKFAFQKIKIFDAAAFDIQQFPNGFAFIDTRNDGDGWAFPQPPHSRCHRPRGMTDMDRGRPHGQGQAFKDKDKDWPDDPDGKAWPDAQDPVVSGMTMIMDGNHPDHGIDMTIMMIMMGHDD

Sequence (179 aa):
MWRLCVLWLAGCSFSHGQWQPVGDDDADAQQVVADAAPPDAPSSFVLRVQAWVDGRSRLTFHGTTVQWEHFQFAAPGREAGVNIATKLGEVDWFPMWPDVPTAENRDCNCKSSVYTDLPVGIPRAPSTTTLTAVMSRKPPTVIQEPAEANDYTLVVELSDLGFGGSATNIVDLAVNVVH

pLDDT: mean 84.44, std 23.03, range [25.95, 98.88]

Secondary structure (DSSP, 8-state):
---------------------------------PPPPPPPPPSEEEEEEEEEESSEEEEEEETTEEEEEE-SSSPTT-GGG--PPEEETTEEE-------SSTT-TT--EEEEEE---SSPPPSS-EEEEEEEEE-SS--EEEE---GGGTT-EEEEEE-BTBSS-EEEEEEEEEEE--